Protein AF-A0A165DD50-F1 (afdb_monomer)

Structure (mmCIF, N/CA/C/O backbone):
data_AF-A0A165DD50-F1
#
_entry.id   AF-A0A165DD50-F1
#
loop_
_atom_site.group_PDB
_atom_site.id
_atom_site.type_symbol
_atom_site.label_atom_id
_atom_site.label_alt_id
_atom_site.label_comp_id
_atom_site.label_asym_id
_atom_site.label_entity_id
_atom_site.label_seq_id
_atom_site.pdbx_PDB_ins_code
_atom_site.Cartn_x
_atom_site.Cartn_y
_atom_site.Cartn_z
_atom_site.occupancy
_atom_site.B_iso_or_equiv
_atom_site.auth_seq_id
_atom_site.auth_comp_id
_atom_site.auth_asym_id
_atom_site.auth_atom_id
_atom_site.pdbx_PDB_model_num
ATOM 1 N N . MET A 1 1 ? -15.052 -10.868 -21.752 1.00 32.78 1 MET A N 1
ATOM 2 C CA . MET A 1 1 ? -14.296 -10.818 -23.022 1.00 32.78 1 MET A CA 1
ATOM 3 C C . MET A 1 1 ? -12.837 -10.601 -22.649 1.00 32.78 1 MET A C 1
ATOM 5 O O . MET A 1 1 ? -12.573 -9.544 -22.092 1.00 32.78 1 MET A O 1
ATOM 9 N N . PRO A 1 2 ? -11.920 -11.565 -22.831 1.00 35.12 2 PRO A N 1
ATOM 10 C CA . PRO A 1 2 ? -10.514 -11.333 -22.534 1.00 35.12 2 PRO A CA 1
ATOM 11 C C . PRO A 1 2 ? -9.883 -10.609 -23.727 1.00 35.12 2 PRO A C 1
ATOM 13 O O . PRO A 1 2 ? -9.961 -11.082 -24.860 1.00 35.12 2 PRO A O 1
ATOM 16 N N . VAL A 1 3 ? -9.315 -9.431 -23.485 1.00 39.69 3 VAL A N 1
ATOM 17 C CA . VAL A 1 3 ? -8.567 -8.683 -24.498 1.00 39.69 3 VAL A CA 1
ATOM 18 C C . VAL A 1 3 ? -7.173 -9.301 -24.558 1.00 39.69 3 VAL A C 1
ATOM 20 O O . VAL A 1 3 ? -6.383 -9.172 -23.631 1.00 39.69 3 VAL A O 1
ATOM 23 N N . THR A 1 4 ? -6.882 -10.031 -25.629 1.00 41.28 4 THR A N 1
ATOM 24 C CA . THR A 1 4 ? -5.540 -10.536 -25.936 1.00 41.28 4 THR A CA 1
ATOM 25 C C . THR A 1 4 ? -4.675 -9.367 -26.420 1.00 41.28 4 THR A C 1
ATOM 27 O O . THR A 1 4 ? -4.585 -9.127 -27.620 1.00 41.28 4 THR A O 1
ATOM 30 N N . GLY A 1 5 ? -4.107 -8.596 -25.487 1.00 43.72 5 GLY A N 1
ATOM 31 C CA . GLY A 1 5 ? -3.304 -7.391 -25.757 1.00 43.72 5 GLY A CA 1
ATOM 32 C C . GLY A 1 5 ? -1.785 -7.559 -25.619 1.00 43.72 5 GLY A C 1
ATOM 33 O O . GLY A 1 5 ? -1.059 -6.584 -25.714 1.00 43.72 5 GLY A O 1
ATOM 34 N N . SER A 1 6 ? -1.273 -8.774 -25.409 1.00 54.31 6 SER A N 1
ATOM 35 C CA . SER A 1 6 ? 0.118 -8.969 -24.958 1.00 54.31 6 SER A CA 1
ATOM 36 C C . SER A 1 6 ? 1.219 -8.605 -25.974 1.00 54.31 6 SER A C 1
ATOM 38 O O . SER A 1 6 ? 2.378 -8.533 -25.576 1.00 54.31 6 SER A O 1
ATOM 40 N N . GLY A 1 7 ? 0.904 -8.431 -27.264 1.00 53.84 7 GLY A N 1
ATOM 41 C CA . GLY A 1 7 ? 1.903 -8.121 -28.301 1.00 53.84 7 GLY A CA 1
ATOM 42 C C . GLY A 1 7 ? 2.168 -6.625 -28.504 1.00 53.84 7 GLY A C 1
ATOM 43 O O . GLY A 1 7 ? 3.298 -6.244 -28.771 1.00 53.84 7 GLY A O 1
ATOM 44 N N . ASP A 1 8 ? 1.142 -5.787 -28.336 1.00 64.44 8 ASP A N 1
ATOM 45 C CA . ASP A 1 8 ? 1.203 -4.341 -28.615 1.00 64.44 8 ASP A CA 1
ATOM 46 C C . ASP A 1 8 ? 1.971 -3.593 -27.510 1.00 64.44 8 ASP A C 1
ATOM 48 O O . ASP A 1 8 ? 2.759 -2.691 -27.778 1.00 64.44 8 ASP A O 1
ATOM 52 N N . ASP A 1 9 ? 1.831 -4.024 -26.254 1.00 75.94 9 ASP A N 1
ATOM 53 C CA . ASP A 1 9 ? 2.462 -3.321 -25.134 1.00 75.94 9 ASP A CA 1
ATOM 54 C C . ASP A 1 9 ? 3.994 -3.457 -25.136 1.00 75.94 9 ASP A C 1
ATOM 56 O O . ASP A 1 9 ? 4.690 -2.481 -24.862 1.00 75.94 9 ASP A O 1
ATOM 60 N N . SER A 1 10 ? 4.536 -4.611 -25.553 1.00 83.44 10 SER A N 1
ATOM 61 C CA . SER A 1 10 ? 5.990 -4.820 -25.673 1.00 83.44 10 SER A CA 1
ATOM 62 C C . SER A 1 10 ? 6.647 -3.808 -26.613 1.00 83.44 10 SER A C 1
ATOM 64 O O . SER A 1 10 ? 7.671 -3.218 -26.269 1.00 83.44 10 SER A O 1
ATOM 66 N N . GLU A 1 11 ? 6.049 -3.588 -27.786 1.00 87.94 11 GLU A N 1
ATOM 67 C CA . GLU A 1 11 ? 6.563 -2.653 -28.792 1.00 87.94 11 GLU A CA 1
ATOM 68 C C . GLU A 1 11 ? 6.577 -1.215 -28.259 1.00 87.94 11 GLU A C 1
ATOM 70 O O . GLU A 1 11 ? 7.489 -0.446 -28.559 1.00 87.94 11 GLU A O 1
ATOM 75 N N . ARG A 1 12 ? 5.604 -0.845 -27.415 1.00 90.50 12 ARG A N 1
ATOM 76 C CA . ARG A 1 12 ? 5.524 0.496 -26.816 1.00 90.50 12 ARG A CA 1
ATOM 77 C C . ARG A 1 12 ? 6.681 0.764 -25.859 1.00 90.50 12 ARG A C 1
ATOM 79 O O . ARG A 1 12 ? 7.248 1.855 -25.914 1.00 90.50 12 ARG A O 1
ATOM 86 N N . PHE A 1 13 ? 7.049 -0.206 -25.018 1.00 92.19 13 PHE A N 1
ATOM 87 C CA . PHE A 1 13 ? 8.171 -0.050 -24.083 1.00 92.19 13 PHE A CA 1
ATOM 88 C C . PHE A 1 13 ? 9.504 0.058 -24.823 1.00 92.19 13 PHE A C 1
ATOM 90 O O . PHE A 1 13 ? 10.293 0.958 -24.540 1.00 92.19 13 PHE A O 1
ATOM 97 N N . LEU A 1 14 ? 9.730 -0.830 -25.796 1.00 93.44 14 LEU A N 1
ATOM 98 C CA . LEU A 1 14 ? 10.968 -0.859 -26.576 1.00 93.44 14 LEU A CA 1
ATOM 99 C C . LEU A 1 14 ? 11.119 0.417 -27.407 1.00 93.44 14 LEU A C 1
ATOM 101 O O . LEU A 1 14 ? 12.155 1.070 -27.342 1.00 93.44 14 LEU A O 1
ATOM 105 N N . LYS A 1 15 ? 10.050 0.853 -28.081 1.00 94.12 15 LYS A N 1
ATOM 106 C CA . LYS A 1 15 ? 10.040 2.102 -28.849 1.00 94.12 15 LYS A CA 1
ATOM 107 C C . LYS A 1 15 ? 10.265 3.341 -27.985 1.00 94.12 15 LYS A C 1
ATOM 109 O O . LYS A 1 15 ? 10.912 4.278 -28.441 1.00 94.12 15 LYS A O 1
ATOM 114 N N . TYR A 1 16 ? 9.710 3.381 -26.773 1.00 94.44 16 TYR A N 1
ATOM 115 C CA . TYR A 1 16 ? 9.907 4.512 -25.865 1.00 94.44 16 TYR A CA 1
ATOM 116 C C . TYR A 1 16 ? 11.371 4.631 -25.415 1.00 94.44 16 TYR A C 1
ATOM 118 O O . TYR A 1 16 ? 11.905 5.736 -25.369 1.00 94.44 16 TYR A O 1
ATOM 126 N N . LEU A 1 17 ? 12.020 3.500 -25.128 1.00 94.69 17 LEU A N 1
ATOM 127 C CA . LEU A 1 17 ? 13.424 3.440 -24.708 1.00 94.69 17 LEU A CA 1
ATOM 128 C C . LEU A 1 17 ? 14.422 3.420 -25.882 1.00 94.69 17 LEU A C 1
ATOM 130 O O . LEU A 1 17 ? 15.622 3.309 -25.646 1.00 94.69 17 LEU A O 1
ATOM 134 N N . ASP A 1 18 ? 13.940 3.511 -27.127 1.00 94.94 18 ASP A N 1
ATOM 135 C CA . ASP A 1 18 ? 14.738 3.375 -28.357 1.00 94.94 18 ASP A CA 1
ATOM 136 C C . ASP A 1 18 ? 15.556 2.063 -28.401 1.00 94.94 18 ASP A C 1
ATOM 138 O O . ASP A 1 18 ? 16.711 2.017 -28.830 1.00 94.94 18 ASP A O 1
ATOM 142 N N . LEU A 1 19 ? 14.953 0.975 -27.909 1.00 94.69 19 LEU A N 1
ATOM 143 C CA . LEU A 1 19 ? 15.534 -0.365 -27.885 1.00 94.69 19 LEU A CA 1
ATOM 144 C C . LEU A 1 19 ? 15.089 -1.190 -29.109 1.00 94.69 19 LEU A C 1
ATOM 146 O O . LEU A 1 19 ? 13.966 -1.021 -29.586 1.00 94.69 19 LEU A O 1
ATOM 150 N N . PRO A 1 20 ? 15.932 -2.119 -29.600 1.00 94.00 20 PRO A N 1
ATOM 151 C CA . PRO A 1 20 ? 15.556 -3.052 -30.663 1.00 94.00 20 PRO A CA 1
ATOM 152 C C . PRO A 1 20 ? 14.376 -3.963 -30.286 1.00 94.00 20 PRO A C 1
ATOM 154 O O . PRO A 1 20 ? 14.221 -4.334 -29.123 1.00 94.00 20 PRO A O 1
ATOM 157 N N . ASP A 1 21 ? 13.603 -4.410 -31.279 1.00 90.88 21 ASP A N 1
ATOM 158 C CA . ASP A 1 21 ? 12.467 -5.331 -31.081 1.00 90.88 21 ASP A CA 1
ATOM 159 C C . ASP A 1 21 ? 12.890 -6.707 -30.522 1.00 90.88 21 ASP A C 1
ATOM 161 O O . ASP A 1 21 ? 12.091 -7.410 -29.901 1.00 90.88 21 ASP A O 1
ATOM 165 N N . ASP A 1 22 ? 14.148 -7.101 -30.739 1.00 91.75 22 ASP A N 1
ATOM 166 C CA . ASP A 1 22 ? 14.764 -8.338 -30.250 1.00 91.75 22 ASP A CA 1
ATOM 167 C C . ASP A 1 22 ? 15.568 -8.150 -28.951 1.00 91.75 22 ASP A C 1
ATOM 169 O O . ASP A 1 22 ? 16.350 -9.024 -28.574 1.00 91.75 22 ASP A O 1
ATOM 173 N N . TYR A 1 23 ? 15.375 -7.027 -28.250 1.00 94.31 23 TYR A N 1
ATOM 174 C CA . TYR A 1 23 ? 16.080 -6.730 -27.008 1.00 94.31 23 TYR A CA 1
ATOM 175 C C . TYR A 1 23 ? 15.790 -7.754 -25.898 1.00 94.31 23 TYR A C 1
ATOM 177 O O . TYR A 1 23 ? 14.640 -8.095 -25.602 1.00 94.31 23 TYR A O 1
ATOM 185 N N . GLU A 1 24 ? 16.859 -8.182 -25.224 1.00 92.81 24 GLU A N 1
ATOM 186 C CA . GLU A 1 24 ? 16.799 -8.981 -24.004 1.00 92.81 24 GLU A CA 1
ATOM 187 C C . GLU A 1 24 ? 17.454 -8.220 -22.839 1.00 92.81 24 GLU A C 1
ATOM 189 O O . GLU A 1 24 ? 18.546 -7.669 -23.011 1.00 92.81 24 GLU A O 1
ATOM 194 N N . PRO A 1 25 ? 16.834 -8.199 -21.644 1.00 94.00 25 PRO A N 1
ATOM 195 C CA . PRO A 1 25 ? 15.603 -8.901 -21.246 1.00 94.00 25 PRO A CA 1
ATOM 196 C C . PRO A 1 25 ? 14.322 -8.328 -21.883 1.00 94.00 25 PRO A C 1
ATOM 198 O O . PRO A 1 25 ? 14.162 -7.122 -21.997 1.00 94.00 25 PRO A O 1
ATOM 201 N N . SER A 1 26 ? 13.392 -9.199 -22.291 1.00 91.62 26 SER A N 1
ATOM 202 C CA . SER A 1 26 ? 12.134 -8.790 -22.941 1.00 91.62 26 SER A CA 1
ATOM 203 C C . SER A 1 26 ? 11.072 -8.372 -21.911 1.00 91.62 26 SER A C 1
ATOM 205 O O . SER A 1 26 ? 10.874 -9.102 -20.936 1.00 91.62 26 SER A O 1
ATOM 207 N N . PRO A 1 27 ? 10.301 -7.292 -22.148 1.00 92.75 27 PRO A N 1
ATOM 208 C CA . PRO A 1 27 ? 9.272 -6.823 -21.215 1.00 92.75 27 PRO A CA 1
ATOM 209 C C . PRO A 1 27 ? 8.112 -7.814 -21.023 1.00 92.75 27 PRO A C 1
ATOM 211 O O . PRO A 1 27 ? 7.451 -7.781 -19.992 1.00 92.75 27 PRO A O 1
ATOM 214 N N . THR A 1 28 ? 7.859 -8.721 -21.972 1.00 91.75 28 THR A N 1
ATOM 215 C CA . THR A 1 28 ? 6.794 -9.735 -21.842 1.00 91.75 28 THR A CA 1
ATOM 216 C C . THR A 1 28 ? 7.310 -11.062 -21.295 1.00 91.75 28 THR A C 1
ATOM 218 O O . THR A 1 28 ? 6.608 -11.727 -20.539 1.00 91.75 28 THR A O 1
ATOM 221 N N . ARG A 1 29 ? 8.522 -11.484 -21.687 1.00 91.19 29 ARG A N 1
ATOM 222 C CA . ARG A 1 29 ? 9.072 -12.798 -21.293 1.00 91.19 29 ARG A CA 1
ATOM 223 C C . ARG A 1 29 ? 9.839 -12.759 -19.975 1.00 91.19 29 ARG A C 1
ATOM 225 O O . ARG A 1 29 ? 9.812 -13.738 -19.241 1.00 91.19 29 ARG A O 1
ATOM 232 N N . ALA A 1 30 ? 10.524 -11.653 -19.702 1.00 93.75 30 ALA A N 1
ATOM 233 C CA . ALA A 1 30 ? 11.327 -11.434 -18.505 1.00 93.75 30 ALA A CA 1
ATOM 234 C C . ALA A 1 30 ? 11.038 -10.031 -17.925 1.00 93.75 30 ALA A C 1
ATOM 236 O O . ALA A 1 30 ? 11.948 -9.202 -17.831 1.00 93.75 30 ALA A O 1
ATOM 237 N N . PRO A 1 31 ? 9.772 -9.742 -17.546 1.00 95.06 31 PRO A N 1
ATOM 238 C CA . PRO A 1 31 ? 9.351 -8.408 -17.113 1.00 95.06 31 PRO A CA 1
ATOM 239 C C . PRO A 1 31 ? 10.165 -7.890 -15.924 1.00 95.06 31 PRO A C 1
ATOM 241 O O . PRO A 1 31 ? 10.556 -6.729 -15.913 1.00 95.06 31 PRO A O 1
ATOM 244 N N . LEU A 1 32 ? 10.481 -8.748 -14.949 1.00 94.75 32 LEU A N 1
ATOM 245 C CA . LEU A 1 32 ? 11.276 -8.365 -13.778 1.00 94.75 32 LEU A CA 1
ATOM 246 C C . LEU A 1 32 ? 12.700 -7.938 -14.139 1.00 94.75 32 LEU A C 1
ATOM 248 O O . LEU A 1 32 ? 13.195 -6.951 -13.602 1.00 94.75 32 LEU A O 1
ATOM 252 N N . ASP A 1 33 ? 13.360 -8.658 -15.044 1.00 96.00 33 ASP A N 1
ATOM 253 C CA . ASP A 1 33 ? 14.727 -8.327 -15.450 1.00 96.00 33 ASP A CA 1
ATOM 254 C C . ASP A 1 33 ? 14.753 -7.063 -16.317 1.00 96.00 33 ASP A C 1
ATOM 256 O O . ASP A 1 33 ? 15.643 -6.227 -16.160 1.00 96.00 33 ASP A O 1
ATOM 260 N N . PHE A 1 34 ? 13.739 -6.878 -17.169 1.00 96.12 34 PHE A N 1
ATOM 261 C CA . PHE A 1 34 ? 13.545 -5.643 -17.930 1.00 96.12 34 PHE A CA 1
ATOM 262 C C . PHE A 1 34 ? 13.321 -4.438 -17.015 1.00 96.12 34 PHE A C 1
ATOM 264 O O . PHE A 1 34 ? 14.003 -3.424 -17.157 1.00 96.12 34 PHE A O 1
ATOM 271 N N . LEU A 1 35 ? 12.433 -4.562 -16.026 1.00 95.31 35 LEU A N 1
ATOM 272 C CA . LEU A 1 35 ? 12.201 -3.518 -15.029 1.00 95.31 35 LEU A CA 1
ATOM 273 C C . LEU A 1 35 ? 13.461 -3.237 -14.206 1.00 95.31 35 LEU A C 1
ATOM 275 O O . LEU A 1 35 ? 13.788 -2.079 -13.971 1.00 95.31 35 LEU A O 1
ATOM 279 N N . ARG A 1 36 ? 14.227 -4.263 -13.820 1.00 95.25 36 ARG A N 1
ATOM 280 C CA . ARG A 1 36 ? 15.491 -4.066 -13.095 1.00 95.25 36 ARG A CA 1
ATOM 281 C C . ARG A 1 36 ? 16.477 -3.191 -13.876 1.00 95.25 36 ARG A C 1
ATOM 283 O O . ARG A 1 36 ? 17.208 -2.425 -13.257 1.00 95.25 36 ARG A O 1
ATOM 290 N N . ALA A 1 37 ? 16.495 -3.297 -15.203 1.00 94.00 37 ALA A N 1
ATOM 291 C CA . ALA A 1 37 ? 17.369 -2.497 -16.056 1.00 94.00 37 ALA A CA 1
ATOM 292 C C . ALA A 1 37 ? 16.814 -1.090 -16.353 1.00 94.00 37 ALA A C 1
ATOM 294 O O . ALA A 1 37 ? 17.588 -0.136 -16.409 1.00 94.00 37 ALA A O 1
ATOM 295 N N . HIS A 1 38 ? 15.495 -0.955 -16.536 1.00 94.19 38 HIS A N 1
ATOM 296 C CA . HIS A 1 38 ? 14.905 0.226 -17.185 1.00 94.19 38 HIS A CA 1
ATOM 297 C C . HIS A 1 38 ? 13.852 0.982 -16.371 1.00 94.19 38 HIS A C 1
ATOM 299 O O . HIS A 1 38 ? 13.323 1.979 -16.855 1.00 94.19 38 HIS A O 1
ATOM 305 N N . LEU A 1 39 ? 13.539 0.571 -15.139 1.00 92.31 39 LEU A N 1
ATOM 306 C CA . LEU A 1 39 ? 12.447 1.181 -14.367 1.00 92.31 39 LEU A CA 1
ATOM 307 C C . LEU A 1 39 ? 12.637 2.688 -14.109 1.00 92.31 39 LEU A C 1
ATOM 309 O O . LEU A 1 39 ? 11.668 3.428 -14.210 1.00 92.31 39 LEU A O 1
ATOM 313 N N . TYR A 1 40 ? 13.865 3.171 -13.896 1.00 90.75 40 TYR A N 1
ATOM 314 C CA . TYR A 1 40 ? 14.145 4.612 -13.746 1.00 90.75 40 TYR A CA 1
ATOM 315 C C . TYR A 1 40 ? 13.884 5.442 -15.011 1.00 90.75 40 TYR A C 1
ATOM 317 O O . TYR A 1 40 ? 13.733 6.657 -14.941 1.00 90.75 40 TYR A O 1
ATOM 325 N N . GLN A 1 41 ? 13.890 4.805 -16.181 1.00 91.38 41 GLN A N 1
ATOM 326 C CA . GLN A 1 41 ? 13.701 5.482 -17.464 1.00 91.38 41 GLN A CA 1
ATOM 327 C C . GLN A 1 41 ? 12.229 5.458 -17.889 1.00 91.38 41 GLN A C 1
ATOM 329 O O . GLN A 1 41 ? 11.809 6.271 -18.713 1.00 91.38 41 GLN A O 1
ATOM 334 N N . LEU A 1 42 ? 11.443 4.528 -17.339 1.00 91.38 42 LEU A N 1
ATOM 335 C CA . LEU A 1 42 ? 10.048 4.332 -17.696 1.00 91.38 42 LEU A CA 1
ATOM 336 C C . LEU A 1 42 ? 9.140 5.328 -16.959 1.00 91.38 42 LEU A C 1
ATOM 338 O O . LEU A 1 42 ? 9.174 5.406 -15.734 1.00 91.38 42 LEU A O 1
ATOM 342 N N . PRO A 1 43 ? 8.256 6.040 -17.674 1.00 90.81 43 PRO A N 1
ATOM 343 C CA . PRO A 1 43 ? 7.269 6.899 -17.045 1.00 90.81 43 PRO A CA 1
ATOM 344 C C . PRO A 1 43 ? 6.182 6.055 -16.364 1.00 90.81 43 PRO A C 1
ATOM 346 O O . PRO A 1 43 ? 5.832 4.971 -16.841 1.00 90.81 43 PRO A O 1
ATOM 349 N N . GLN A 1 44 ? 5.577 6.591 -15.297 1.00 90.38 44 GLN A N 1
ATOM 350 C CA . GLN A 1 44 ? 4.572 5.899 -14.473 1.00 90.38 44 GLN A CA 1
ATOM 351 C C . GLN A 1 44 ? 3.458 5.235 -15.299 1.00 90.38 44 GLN A C 1
ATOM 353 O O . GLN A 1 44 ? 3.135 4.069 -15.091 1.00 90.38 44 GLN A O 1
ATOM 358 N N . HIS A 1 45 ? 2.901 5.941 -16.287 1.00 89.56 45 HIS A N 1
ATOM 359 C CA . HIS A 1 45 ? 1.811 5.418 -17.116 1.00 89.56 45 HIS A CA 1
ATOM 360 C C . HIS A 1 45 ? 2.204 4.196 -17.966 1.00 89.56 45 HIS A C 1
ATOM 362 O O . HIS A 1 45 ? 1.323 3.424 -18.331 1.00 89.56 45 HIS A O 1
ATOM 368 N N . LEU A 1 46 ? 3.492 4.009 -18.286 1.00 92.19 46 LEU A N 1
ATOM 369 C CA . LEU A 1 46 ? 3.992 2.791 -18.934 1.00 92.19 46 LEU A CA 1
ATOM 370 C C . LEU A 1 46 ? 4.324 1.707 -17.903 1.00 92.19 46 LEU A C 1
ATOM 372 O O . LEU A 1 46 ? 4.057 0.533 -18.145 1.00 92.19 46 LEU A O 1
ATOM 376 N N . ALA A 1 47 ? 4.854 2.089 -16.742 1.00 92.44 47 ALA A N 1
ATOM 377 C CA . ALA A 1 47 ? 5.197 1.150 -15.679 1.00 92.44 47 ALA A CA 1
ATOM 378 C C . ALA A 1 47 ? 3.964 0.393 -15.133 1.00 92.44 47 ALA A C 1
ATOM 380 O O . ALA A 1 47 ? 4.038 -0.811 -14.901 1.00 92.44 47 ALA A O 1
ATOM 381 N N . VAL A 1 48 ? 2.800 1.051 -15.052 1.00 92.94 48 VAL A N 1
ATOM 382 C CA . VAL A 1 48 ? 1.527 0.450 -14.591 1.00 92.94 48 VAL A CA 1
ATOM 383 C C . VAL A 1 48 ? 1.090 -0.774 -15.414 1.00 92.94 48 VAL A C 1
ATOM 385 O O . VAL A 1 48 ? 0.409 -1.657 -14.899 1.00 92.94 48 VAL A O 1
ATOM 388 N N . TYR A 1 49 ? 1.500 -0.914 -16.679 1.00 93.00 49 TYR A N 1
ATOM 389 C CA . TYR A 1 49 ? 1.134 -2.097 -17.478 1.00 93.00 49 TYR A CA 1
ATOM 390 C C . TYR A 1 49 ? 1.743 -3.397 -16.934 1.00 93.00 49 TYR A C 1
ATOM 392 O O . TYR A 1 49 ? 1.138 -4.470 -17.061 1.00 93.00 49 TYR A O 1
ATOM 400 N N . PHE A 1 50 ? 2.897 -3.305 -16.267 1.00 93.75 50 PHE A N 1
ATOM 401 C CA . PHE A 1 50 ? 3.539 -4.447 -15.621 1.00 93.75 50 PHE A CA 1
ATOM 402 C C . PHE A 1 50 ? 2.751 -4.963 -14.419 1.00 93.75 50 PHE A C 1
ATOM 404 O O . PHE A 1 50 ? 3.009 -6.072 -13.954 1.00 93.75 50 PHE A O 1
ATOM 411 N N . SER A 1 51 ? 1.735 -4.230 -13.954 1.00 93.38 51 SER A N 1
ATOM 412 C CA . SER A 1 51 ? 0.898 -4.695 -12.858 1.00 93.38 51 SER A CA 1
ATOM 413 C C . SER A 1 51 ? 0.104 -5.951 -13.170 1.00 93.38 51 SER A C 1
ATOM 415 O O . SER A 1 51 ? -0.194 -6.733 -12.271 1.00 93.38 51 SER A O 1
ATOM 417 N N . SER A 1 52 ? -0.215 -6.151 -14.448 1.00 91.56 52 SER A N 1
ATOM 418 C CA . SER A 1 52 ? -0.933 -7.329 -14.929 1.00 91.56 52 SER A CA 1
ATOM 419 C C . SER A 1 52 ? -0.052 -8.578 -15.044 1.00 91.56 52 SER A C 1
ATOM 421 O O . SER A 1 52 ? -0.578 -9.690 -15.042 1.00 91.56 52 SER A O 1
ATOM 423 N N . SER A 1 53 ? 1.269 -8.404 -15.159 1.00 91.94 53 SER A N 1
ATO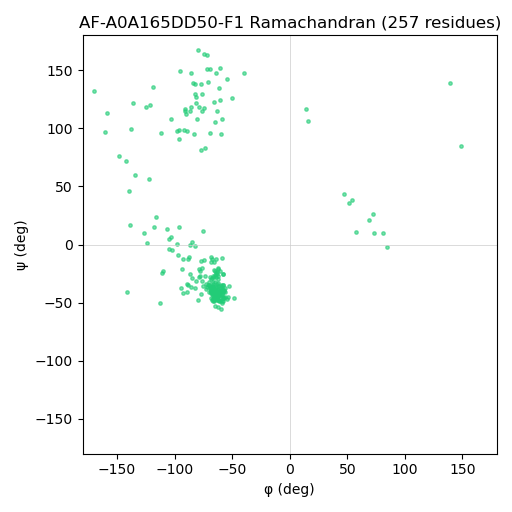M 424 C CA . SER A 1 53 ? 2.226 -9.486 -15.411 1.00 91.94 53 SER A CA 1
ATOM 425 C C . SER A 1 53 ? 3.127 -9.804 -14.220 1.00 91.94 53 SER A C 1
ATOM 427 O O . SER A 1 53 ? 3.635 -10.918 -14.150 1.00 91.94 53 SER A O 1
ATOM 429 N N . VAL A 1 54 ? 3.316 -8.857 -13.297 1.00 94.31 54 VAL A N 1
ATOM 430 C CA . VAL A 1 54 ? 4.175 -9.004 -12.118 1.00 94.31 54 VAL A CA 1
ATOM 431 C C . VAL A 1 54 ? 3.370 -8.712 -10.856 1.00 94.31 54 VAL A C 1
ATOM 433 O O . VAL A 1 54 ? 2.887 -7.591 -10.650 1.00 94.31 54 VAL A O 1
ATOM 436 N N . ALA A 1 55 ? 3.257 -9.707 -9.979 1.00 95.12 55 ALA A N 1
ATOM 437 C CA . ALA A 1 55 ? 2.516 -9.570 -8.731 1.00 95.12 55 ALA A CA 1
ATOM 438 C C . ALA A 1 55 ? 3.238 -8.626 -7.746 1.00 95.12 55 ALA A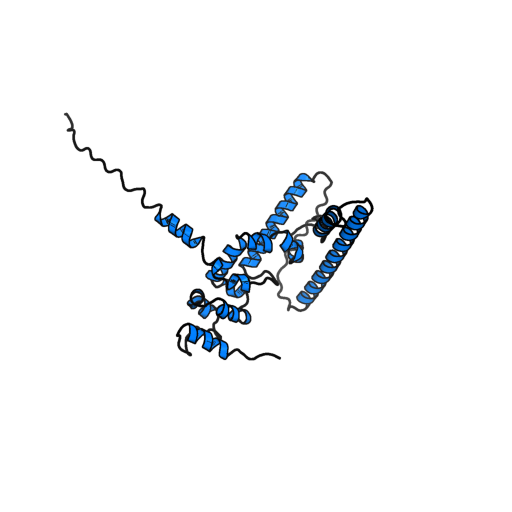 C 1
ATOM 440 O O . ALA A 1 55 ? 4.472 -8.584 -7.732 1.00 95.12 55 ALA A O 1
ATOM 441 N N . PRO A 1 56 ? 2.523 -7.918 -6.850 1.00 96.50 56 PRO A N 1
ATOM 442 C CA . PRO A 1 56 ? 3.138 -6.999 -5.886 1.00 96.50 56 PRO A CA 1
ATOM 443 C C . PRO A 1 56 ? 4.268 -7.606 -5.048 1.00 96.50 56 PRO A C 1
ATOM 445 O O . PRO A 1 56 ? 5.253 -6.920 -4.767 1.00 96.50 56 PRO A O 1
ATOM 448 N N . ARG A 1 57 ? 4.163 -8.888 -4.678 1.00 96.19 57 ARG A N 1
ATOM 449 C CA . ARG A 1 57 ? 5.224 -9.630 -3.981 1.00 96.19 57 ARG A CA 1
ATOM 450 C C . ARG A 1 57 ? 6.479 -9.783 -4.838 1.00 96.19 57 ARG A C 1
ATOM 452 O O . ARG A 1 57 ? 7.581 -9.571 -4.348 1.00 96.19 57 ARG A O 1
ATOM 459 N N . GLU A 1 58 ? 6.333 -10.110 -6.117 1.00 96.38 58 GLU A N 1
ATOM 460 C CA . GLU A 1 58 ? 7.454 -10.289 -7.049 1.00 96.38 58 GLU A CA 1
ATOM 461 C C . GLU A 1 58 ? 8.172 -8.967 -7.335 1.00 96.38 58 GLU A C 1
ATOM 463 O O . GLU A 1 58 ? 9.400 -8.931 -7.412 1.00 96.38 58 GLU A O 1
ATOM 468 N N . ARG A 1 59 ? 7.424 -7.857 -7.402 1.00 95.75 59 ARG A N 1
ATOM 469 C CA . ARG A 1 59 ? 7.990 -6.511 -7.598 1.00 95.75 59 ARG A CA 1
ATOM 470 C C . ARG A 1 59 ? 8.956 -6.105 -6.484 1.00 95.75 59 ARG A C 1
ATOM 472 O O . ARG A 1 59 ? 9.844 -5.300 -6.733 1.00 95.75 59 ARG A O 1
ATOM 479 N N . THR A 1 60 ? 8.862 -6.693 -5.287 1.00 95.31 60 THR A N 1
ATOM 480 C CA . THR A 1 60 ? 9.820 -6.430 -4.190 1.00 95.31 60 THR A CA 1
ATOM 481 C C . THR A 1 60 ? 11.241 -6.901 -4.479 1.00 95.31 60 THR A C 1
ATOM 483 O O . THR A 1 60 ? 12.176 -6.464 -3.808 1.00 95.31 60 THR A O 1
ATOM 486 N N . ALA A 1 61 ? 11.427 -7.751 -5.494 1.00 95.00 61 ALA A N 1
ATOM 487 C CA . ALA A 1 61 ? 12.747 -8.098 -6.007 1.00 95.00 61 ALA A CA 1
ATOM 488 C C . ALA A 1 61 ? 13.445 -6.909 -6.698 1.00 95.00 61 ALA A C 1
ATOM 490 O O . ALA A 1 61 ? 14.640 -6.990 -6.993 1.00 95.00 61 ALA A O 1
ATOM 491 N N . LEU A 1 62 ? 12.714 -5.824 -6.981 1.00 94.50 62 LEU A N 1
ATOM 492 C CA . LEU A 1 62 ? 13.240 -4.562 -7.486 1.00 94.50 62 LEU A CA 1
ATOM 493 C C . LEU A 1 62 ? 13.561 -3.647 -6.289 1.00 94.50 62 LEU A C 1
ATOM 495 O O . LEU A 1 62 ? 12.635 -3.231 -5.586 1.00 94.50 62 LEU A O 1
ATOM 499 N N . PRO A 1 63 ? 14.841 -3.296 -6.054 1.00 92.88 63 PRO A N 1
ATOM 500 C CA . PRO A 1 63 ? 15.227 -2.449 -4.923 1.00 92.88 63 PRO A CA 1
ATOM 501 C C . PRO A 1 63 ? 14.490 -1.108 -4.901 1.00 92.88 63 PRO A C 1
ATOM 503 O O . PRO A 1 63 ? 14.013 -0.696 -3.851 1.00 92.88 63 PRO A O 1
ATOM 506 N N . ILE A 1 64 ? 14.310 -0.486 -6.069 1.00 92.31 64 ILE A N 1
ATOM 507 C CA . ILE A 1 64 ? 13.572 0.774 -6.213 1.00 92.31 64 ILE A CA 1
ATOM 508 C C . ILE A 1 64 ? 12.130 0.658 -5.699 1.00 92.31 64 ILE A C 1
ATOM 510 O O . ILE A 1 64 ? 11.699 1.484 -4.907 1.00 92.31 64 ILE A O 1
ATOM 514 N N . VAL A 1 65 ? 11.403 -0.414 -6.036 1.00 95.12 65 VAL A N 1
ATOM 515 C CA . VAL A 1 65 ? 10.025 -0.623 -5.557 1.00 95.12 65 VAL A CA 1
ATOM 516 C C . VAL A 1 65 ? 10.006 -0.811 -4.044 1.00 95.12 65 VAL A C 1
ATOM 518 O O . VAL A 1 65 ? 9.173 -0.231 -3.349 1.00 95.12 65 VAL A O 1
ATOM 521 N N . ARG A 1 66 ? 10.948 -1.592 -3.508 1.00 94.69 66 ARG A N 1
ATOM 522 C CA . ARG A 1 66 ? 11.064 -1.794 -2.061 1.00 94.69 66 ARG A CA 1
ATOM 523 C C . ARG A 1 66 ? 11.351 -0.478 -1.328 1.00 94.69 66 ARG A C 1
ATOM 525 O O . ARG A 1 66 ? 10.737 -0.232 -0.291 1.00 94.69 66 ARG A O 1
ATOM 532 N N . ASN A 1 67 ? 12.226 0.363 -1.876 1.00 93.44 67 ASN A N 1
ATOM 533 C CA . ASN A 1 67 ? 12.545 1.682 -1.331 1.00 93.44 67 ASN A CA 1
ATOM 534 C C . ASN A 1 67 ? 11.333 2.621 -1.399 1.00 93.44 67 ASN A C 1
ATOM 536 O O . ASN A 1 67 ? 10.984 3.214 -0.381 1.00 93.44 67 ASN A O 1
ATOM 540 N N . ARG A 1 68 ? 10.622 2.675 -2.537 1.00 94.88 68 ARG A N 1
ATOM 541 C CA . ARG A 1 68 ? 9.378 3.452 -2.690 1.00 94.88 68 ARG A CA 1
ATOM 542 C C . ARG A 1 68 ? 8.346 3.077 -1.625 1.00 94.88 68 ARG A C 1
ATOM 544 O O . ARG A 1 68 ? 7.803 3.948 -0.949 1.00 94.88 68 ARG A O 1
ATOM 551 N N . ARG A 1 69 ? 8.122 1.776 -1.406 1.00 95.81 69 ARG A N 1
ATOM 552 C CA . ARG A 1 69 ? 7.215 1.287 -0.352 1.00 95.81 69 ARG A CA 1
ATOM 553 C C . ARG A 1 69 ? 7.690 1.657 1.046 1.00 95.81 69 ARG A C 1
ATOM 555 O O . ARG A 1 69 ? 6.883 2.070 1.873 1.00 95.81 69 ARG A O 1
ATOM 562 N N . LEU A 1 70 ? 8.983 1.531 1.329 1.00 95.19 70 LEU A N 1
ATOM 563 C CA . LEU A 1 70 ? 9.531 1.916 2.628 1.00 95.19 70 LEU A CA 1
ATOM 564 C C . LEU A 1 70 ? 9.332 3.418 2.893 1.00 95.19 70 LEU A C 1
ATOM 566 O O . LEU A 1 70 ? 8.863 3.785 3.970 1.00 95.19 70 LEU A O 1
ATOM 570 N N . ASN A 1 71 ? 9.582 4.262 1.891 1.00 94.38 71 ASN A N 1
ATOM 571 C CA . ASN A 1 71 ? 9.374 5.707 1.969 1.00 94.38 71 ASN A CA 1
ATOM 572 C C . ASN A 1 71 ? 7.891 6.059 2.148 1.00 94.38 71 ASN A C 1
ATOM 574 O O . ASN A 1 71 ? 7.547 6.853 3.026 1.00 94.38 71 ASN A O 1
ATOM 578 N N . TYR A 1 72 ? 6.994 5.413 1.397 1.00 95.88 72 TYR A N 1
ATOM 579 C CA . TYR A 1 72 ? 5.552 5.568 1.583 1.00 95.88 72 TYR A CA 1
ATOM 580 C C . TYR A 1 72 ? 5.129 5.196 3.006 1.00 95.88 72 TYR A C 1
ATOM 582 O O . TYR A 1 72 ? 4.452 5.984 3.662 1.00 95.88 72 TYR A O 1
ATOM 590 N N . ALA A 1 73 ? 5.564 4.039 3.515 1.00 95.19 73 ALA A N 1
ATOM 591 C CA . ALA A 1 73 ? 5.196 3.548 4.843 1.00 95.19 73 ALA A CA 1
ATOM 592 C C . ALA A 1 73 ? 5.671 4.467 5.984 1.00 95.19 73 ALA A C 1
ATOM 594 O O . ALA A 1 73 ? 5.054 4.492 7.048 1.00 95.19 73 ALA A O 1
ATOM 595 N N . GLN A 1 74 ? 6.751 5.222 5.768 1.00 93.19 74 GLN A N 1
ATOM 596 C CA . GLN A 1 74 ? 7.275 6.215 6.712 1.00 93.19 74 GLN A CA 1
ATOM 597 C C . GLN A 1 74 ? 6.653 7.610 6.536 1.00 93.19 74 GLN A C 1
ATOM 599 O O . GLN A 1 74 ? 6.805 8.469 7.403 1.00 93.19 74 GLN A O 1
ATOM 604 N N . SER A 1 75 ? 5.940 7.848 5.436 1.00 93.56 75 SER A N 1
ATOM 605 C CA . SER A 1 75 ? 5.297 9.129 5.154 1.00 93.56 75 SER A CA 1
ATOM 606 C C . SER A 1 75 ? 4.035 9.358 6.007 1.00 93.56 75 SER A C 1
ATOM 608 O O . SER A 1 75 ? 3.452 8.406 6.543 1.00 93.56 75 SER A O 1
ATOM 610 N N . PRO A 1 76 ? 3.529 10.605 6.091 1.00 92.88 76 PRO A N 1
ATOM 611 C CA . PRO A 1 76 ? 2.235 10.889 6.715 1.00 92.88 76 PRO A CA 1
ATOM 612 C C . PRO A 1 76 ? 1.062 10.161 6.040 1.00 92.88 76 PRO A C 1
ATOM 614 O O . PRO A 1 76 ? 0.127 9.726 6.715 1.00 92.88 76 PRO A O 1
ATOM 617 N N . ALA A 1 77 ? 1.121 9.995 4.712 1.00 92.38 77 ALA A N 1
ATOM 618 C CA . ALA A 1 77 ? 0.103 9.276 3.951 1.00 92.38 77 ALA A CA 1
ATOM 619 C C . ALA A 1 77 ? 0.090 7.787 4.325 1.00 92.38 77 ALA A C 1
ATOM 621 O O . ALA A 1 77 ? -0.963 7.251 4.668 1.00 92.38 77 ALA A O 1
ATOM 622 N N . GLY A 1 78 ? 1.263 7.148 4.364 1.00 92.75 78 GLY A N 1
ATOM 623 C CA . GLY A 1 78 ? 1.391 5.753 4.788 1.00 92.75 78 GLY A CA 1
ATOM 624 C C . GLY A 1 78 ? 1.062 5.542 6.261 1.00 92.75 78 GLY A C 1
ATOM 625 O O . GLY A 1 78 ? 0.400 4.569 6.590 1.00 92.75 78 GLY A O 1
ATOM 626 N N . SER A 1 79 ? 1.414 6.480 7.145 1.00 91.62 79 SER A N 1
ATOM 627 C CA . SER A 1 79 ? 1.021 6.418 8.563 1.00 91.62 79 SER A CA 1
ATOM 628 C C . SER A 1 79 ? -0.498 6.470 8.754 1.00 91.62 79 SER A C 1
ATOM 630 O O . SER A 1 79 ? -1.018 5.897 9.705 1.00 91.62 79 SER A O 1
ATOM 632 N N . THR A 1 80 ? -1.216 7.136 7.844 1.00 92.69 80 THR A N 1
ATOM 633 C CA . THR A 1 80 ? -2.684 7.183 7.858 1.00 92.69 80 THR A CA 1
ATOM 634 C C . THR A 1 80 ? -3.282 5.903 7.271 1.00 92.69 80 THR A C 1
ATOM 636 O O . THR A 1 80 ? -4.163 5.308 7.884 1.00 92.69 80 THR A O 1
ATOM 639 N N . ALA A 1 81 ? -2.792 5.453 6.111 1.00 93.38 81 ALA A N 1
ATOM 640 C CA . ALA A 1 81 ? -3.317 4.280 5.407 1.00 93.38 81 ALA A CA 1
ATOM 641 C C . ALA A 1 81 ? -2.964 2.939 6.080 1.00 93.38 81 ALA A C 1
ATOM 643 O O . ALA A 1 81 ? -3.757 2.005 6.047 1.00 93.38 81 ALA A O 1
ATOM 644 N N . LEU A 1 82 ? -1.788 2.846 6.703 1.00 94.69 82 LEU A N 1
ATOM 645 C CA . LEU A 1 82 ? -1.269 1.658 7.399 1.00 94.69 82 LEU A CA 1
ATOM 646 C C . LEU A 1 82 ? -1.298 1.829 8.929 1.00 94.69 82 LEU A C 1
ATOM 648 O O . LEU A 1 82 ? -0.643 1.079 9.655 1.00 94.69 82 LEU A O 1
ATOM 652 N N . GLY A 1 83 ? -2.003 2.851 9.420 1.00 90.94 83 GLY A N 1
ATOM 653 C CA . GLY A 1 83 ? -2.208 3.092 10.845 1.00 90.94 83 GLY A CA 1
ATOM 654 C C . GLY A 1 83 ? -3.306 2.202 11.424 1.00 90.94 83 GLY A C 1
ATOM 655 O O . GLY A 1 83 ? -4.091 1.601 10.692 1.00 90.94 83 GLY A O 1
ATOM 656 N N . TYR A 1 84 ? -3.401 2.148 12.753 1.00 89.00 84 TYR A N 1
ATOM 657 C CA . TYR A 1 84 ? -4.333 1.259 13.449 1.00 89.00 84 TYR A CA 1
ATOM 658 C C . TYR A 1 84 ? -5.794 1.391 13.006 1.00 89.00 84 TYR A C 1
ATOM 660 O O . TYR A 1 84 ? -6.451 0.380 12.785 1.00 89.00 84 TYR A O 1
ATOM 668 N N . SER A 1 85 ? -6.312 2.614 12.861 1.00 85.81 85 SER A N 1
ATOM 669 C CA . SER A 1 85 ? -7.726 2.835 12.531 1.00 85.81 85 SER A CA 1
ATOM 670 C C . SER A 1 85 ? -8.088 2.300 11.144 1.00 85.81 85 SER A C 1
ATOM 672 O O . SER A 1 85 ? -9.006 1.492 11.022 1.00 85.81 85 SER A O 1
ATOM 674 N N . ALA A 1 86 ? -7.336 2.696 10.112 1.00 89.12 86 ALA A N 1
ATOM 675 C CA . ALA A 1 86 ? -7.502 2.180 8.754 1.00 89.12 86 ALA A CA 1
ATOM 676 C C . ALA A 1 86 ? -7.250 0.666 8.712 1.00 89.12 86 ALA A C 1
ATOM 678 O O . ALA A 1 86 ? -8.033 -0.089 8.143 1.00 89.12 86 ALA A O 1
ATOM 679 N N . GLY A 1 87 ? -6.209 0.213 9.412 1.00 89.38 87 GLY A N 1
ATOM 680 C CA . GLY A 1 87 ? -5.835 -1.188 9.484 1.00 89.38 87 GLY A CA 1
ATOM 681 C C . GLY A 1 87 ? -6.914 -2.089 10.081 1.00 89.38 87 GLY A C 1
ATOM 682 O O . GLY A 1 87 ? -7.178 -3.168 9.554 1.00 89.38 87 GLY A O 1
ATOM 683 N N . ARG A 1 88 ? -7.575 -1.641 11.154 1.00 86.31 88 ARG A N 1
ATOM 684 C CA . ARG A 1 88 ? -8.689 -2.363 11.785 1.00 86.31 88 ARG A CA 1
ATOM 685 C C . ARG A 1 88 ? -9.916 -2.436 10.885 1.00 86.31 88 ARG A C 1
ATOM 687 O O . ARG A 1 88 ? -10.635 -3.424 10.969 1.00 86.31 88 ARG A O 1
ATOM 694 N N . ALA A 1 89 ? -10.149 -1.424 10.054 1.00 84.50 89 ALA A N 1
ATOM 695 C CA . ALA A 1 89 ? -11.279 -1.396 9.131 1.00 84.50 89 ALA A CA 1
ATOM 696 C C . ALA A 1 89 ? -11.052 -2.280 7.891 1.00 84.50 89 ALA A C 1
ATOM 698 O O . ALA A 1 89 ? -11.963 -2.997 7.471 1.00 84.50 89 ALA A O 1
ATOM 699 N N . GLU A 1 90 ? -9.847 -2.239 7.316 1.00 88.19 90 GLU A N 1
ATOM 700 C CA . GLU A 1 90 ? -9.533 -2.924 6.054 1.00 88.19 90 GLU A CA 1
ATOM 701 C C . GLU A 1 90 ? -9.034 -4.359 6.263 1.00 88.19 90 GLU A C 1
ATOM 703 O O . GLU A 1 90 ? -9.474 -5.278 5.571 1.00 88.19 90 GLU A O 1
ATOM 708 N N . TRP A 1 91 ? -8.189 -4.595 7.274 1.00 90.56 91 TRP A N 1
ATOM 709 C CA . TRP A 1 91 ? -7.603 -5.912 7.556 1.00 90.56 91 TRP A CA 1
ATOM 710 C C . TRP A 1 91 ? -7.922 -6.423 8.965 1.00 90.56 91 TRP A C 1
ATOM 712 O O . TRP A 1 91 ? -7.017 -6.788 9.725 1.00 90.56 91 TRP A O 1
ATOM 722 N N . PRO A 1 92 ? -9.208 -6.539 9.340 1.00 86.62 92 PRO A N 1
ATOM 723 C CA . PRO A 1 92 ? -9.577 -6.942 10.691 1.00 86.62 92 PRO A CA 1
ATOM 724 C C . PRO A 1 92 ? -9.149 -8.377 11.027 1.00 86.62 92 PRO A C 1
ATOM 726 O O . PRO A 1 92 ? -8.884 -8.683 12.185 1.00 86.62 92 PRO A O 1
ATOM 729 N N . LEU A 1 93 ? -9.016 -9.257 10.027 1.00 86.00 93 LEU A N 1
ATOM 730 C CA . LEU A 1 93 ? -8.506 -10.615 10.236 1.00 86.00 93 LEU A CA 1
ATOM 731 C C . LEU A 1 93 ? -7.014 -10.638 10.588 1.00 86.00 93 LEU A C 1
ATOM 733 O O . LEU A 1 93 ? -6.573 -11.576 11.249 1.00 86.00 93 LEU A O 1
ATOM 737 N N . LEU A 1 94 ? -6.221 -9.657 10.140 1.00 87.06 94 LEU A N 1
ATOM 738 C CA . LEU A 1 94 ? -4.805 -9.568 10.516 1.00 87.06 94 LEU A CA 1
ATOM 739 C C . LEU A 1 94 ? -4.644 -9.176 11.985 1.00 87.06 94 LEU A C 1
ATOM 741 O O . LEU A 1 94 ? -3.721 -9.660 12.628 1.00 87.06 94 LEU A O 1
ATOM 745 N N . TRP A 1 95 ? -5.564 -8.367 12.513 1.00 84.56 95 TRP A N 1
ATOM 746 C CA . TRP A 1 95 ? -5.618 -8.030 13.936 1.00 84.56 95 TRP A CA 1
ATOM 747 C C . TRP A 1 95 ? -5.948 -9.251 14.804 1.00 84.56 95 TRP A C 1
ATOM 749 O O . TRP A 1 95 ? -5.291 -9.490 15.808 1.00 84.56 95 TRP A O 1
ATOM 759 N N . GLU A 1 96 ? -6.918 -10.078 14.395 1.00 79.75 96 GLU A N 1
ATOM 760 C CA . GLU A 1 96 ? -7.231 -11.320 15.128 1.00 79.75 96 GLU A CA 1
ATOM 761 C C . GLU A 1 96 ? -6.045 -12.294 15.153 1.00 79.75 96 GLU A C 1
ATOM 763 O O . GLU A 1 96 ? -5.846 -13.011 16.125 1.00 79.75 96 GLU A O 1
ATOM 768 N N . GLN A 1 97 ? -5.239 -12.308 14.088 1.00 76.12 97 GLN A N 1
ATOM 769 C CA . GLN A 1 97 ? -4.056 -13.164 13.988 1.00 76.12 97 GLN A CA 1
ATOM 770 C C . GLN A 1 97 ? -2.847 -12.637 14.754 1.00 76.12 97 GLN A C 1
ATOM 772 O O . GLN A 1 97 ? -1.948 -13.418 15.047 1.00 76.12 97 GLN A O 1
ATOM 777 N N . SER A 1 98 ? -2.779 -11.340 15.064 1.00 72.56 98 SER A N 1
ATOM 778 C CA . SER A 1 98 ? -1.613 -10.768 15.744 1.00 72.56 98 SER A CA 1
ATOM 779 C C . SER A 1 98 ? -1.552 -11.100 17.239 1.00 72.56 98 SER A C 1
ATOM 781 O O . SER A 1 98 ? -0.747 -10.506 17.944 1.00 72.56 98 SER A O 1
ATOM 783 N N . GLY A 1 99 ? -2.383 -12.031 17.723 1.00 61.72 99 GLY A N 1
ATOM 784 C CA . GLY A 1 99 ? -2.406 -12.464 19.122 1.00 61.72 99 GLY A CA 1
ATOM 785 C C . GLY A 1 99 ? -3.189 -11.536 20.051 1.00 61.72 99 GLY A C 1
ATOM 786 O O . GLY A 1 99 ? -3.128 -11.711 21.262 1.00 61.72 99 GLY A O 1
ATOM 787 N N . SER A 1 100 ? -3.933 -10.569 19.500 1.00 61.41 100 SER A N 1
ATOM 788 C CA . SER A 1 100 ? -4.850 -9.732 20.276 1.00 61.41 100 SER A CA 1
ATOM 789 C C . SER A 1 100 ? -5.943 -10.621 20.869 1.00 61.41 100 SER A C 1
ATOM 791 O O . SER A 1 100 ? -6.691 -11.283 20.140 1.00 61.41 100 SER A O 1
ATOM 793 N N . THR A 1 101 ? -5.965 -10.716 22.198 1.00 49.59 101 THR A N 1
ATOM 794 C CA . THR A 1 101 ? -6.834 -11.636 22.927 1.00 49.59 101 THR A CA 1
ATOM 795 C C . THR A 1 101 ? -8.283 -11.166 22.861 1.00 49.59 101 THR A C 1
ATOM 797 O O . THR A 1 101 ? -8.617 -10.037 22.514 1.00 49.59 101 THR A O 1
ATOM 800 N N . ARG A 1 102 ? -9.187 -12.088 23.181 1.00 47.00 102 ARG A N 1
ATOM 801 C CA . ARG A 1 102 ? -10.648 -11.968 23.076 1.00 47.00 102 ARG A CA 1
ATOM 802 C C . ARG A 1 102 ? -11.263 -10.812 23.891 1.00 47.00 102 ARG A C 1
ATOM 804 O O . ARG A 1 102 ? -12.443 -10.516 23.687 1.00 47.00 102 ARG A O 1
ATOM 811 N N . ASP A 1 103 ? -10.474 -10.196 24.770 1.00 48.62 103 ASP A N 1
ATOM 812 C CA . ASP A 1 103 ? -10.837 -9.063 25.627 1.00 48.62 103 ASP A CA 1
ATOM 813 C C . ASP A 1 103 ? -10.407 -7.698 25.057 1.00 48.62 103 ASP A C 1
ATOM 815 O O . ASP A 1 103 ? -10.878 -6.658 25.521 1.00 48.62 103 ASP A O 1
ATOM 819 N N . ASP A 1 104 ? -9.611 -7.684 23.985 1.00 57.41 104 ASP A N 1
ATOM 820 C CA . ASP A 1 104 ? -9.254 -6.468 23.265 1.00 57.41 104 ASP A CA 1
ATOM 821 C C . ASP A 1 104 ? -10.454 -5.991 22.428 1.00 57.41 104 ASP A C 1
ATOM 823 O O . ASP A 1 104 ? -10.920 -6.690 21.527 1.00 57.41 104 ASP A O 1
ATOM 827 N N . VAL A 1 105 ? -10.961 -4.794 22.751 1.00 58.25 105 VAL A N 1
ATOM 828 C CA . VAL A 1 105 ? -11.945 -3.962 22.021 1.00 58.25 105 VAL A CA 1
ATOM 829 C C . VAL A 1 105 ? -12.736 -4.703 20.934 1.00 58.25 105 VAL A C 1
ATOM 831 O O . VAL A 1 105 ? -12.240 -4.949 19.822 1.00 58.25 105 VAL A O 1
ATOM 834 N N . LYS A 1 106 ? -14.015 -4.984 21.218 1.00 64.88 106 LYS A N 1
ATOM 835 C CA . LYS A 1 106 ? -14.874 -5.760 20.315 1.00 64.88 106 LYS A CA 1
ATOM 836 C C . LYS A 1 106 ? -14.888 -5.141 18.912 1.00 64.88 106 LYS A C 1
ATOM 838 O O . LYS A 1 106 ? -14.909 -3.913 18.779 1.00 64.88 106 LYS A O 1
ATOM 843 N N . PRO A 1 107 ? -14.915 -5.961 17.844 1.00 61.06 107 PRO A N 1
ATOM 844 C CA . PRO A 1 107 ? -15.094 -5.452 16.489 1.00 61.06 107 PRO A CA 1
ATOM 845 C C . PRO A 1 107 ? -16.297 -4.498 16.419 1.00 61.06 107 PRO A C 1
ATOM 847 O O . PRO A 1 107 ? -17.388 -4.851 16.864 1.00 61.06 107 PRO A O 1
ATOM 850 N N . GLY A 1 108 ? -16.079 -3.283 15.910 1.00 65.12 108 GLY A N 1
ATOM 851 C CA . GLY A 1 108 ? -17.105 -2.239 15.812 1.00 65.12 108 GLY A CA 1
ATOM 852 C C . GLY A 1 108 ? -17.325 -1.383 17.066 1.00 65.12 108 GLY A C 1
ATOM 853 O O . GLY A 1 108 ? -18.107 -0.441 17.007 1.00 65.12 108 GLY A O 1
ATOM 854 N N . GLU A 1 109 ? -16.634 -1.632 18.182 1.00 72.75 109 GLU A N 1
ATOM 855 C CA . GLU A 1 109 ? -16.804 -0.840 19.410 1.00 72.75 109 GLU A CA 1
ATOM 856 C C . GLU A 1 109 ? -16.238 0.581 19.280 1.00 72.75 109 GLU A C 1
ATOM 858 O O . GLU A 1 109 ? -16.896 1.535 19.690 1.00 72.75 109 GLU A O 1
ATOM 863 N N . LEU A 1 110 ? -15.074 0.748 18.639 1.00 68.44 110 LEU A N 1
ATOM 864 C CA . LEU A 1 110 ? -14.514 2.075 18.342 1.00 68.44 110 LEU A CA 1
ATOM 865 C C . LEU A 1 110 ? -15.374 2.835 17.330 1.00 68.44 110 LEU A C 1
ATOM 867 O O . LEU A 1 110 ? -15.768 3.963 17.609 1.00 68.44 110 LEU A O 1
ATOM 871 N N . SER A 1 111 ? -15.754 2.200 16.215 1.00 71.12 111 SER A N 1
ATOM 872 C CA . SER A 1 111 ? -16.675 2.806 15.240 1.00 71.12 111 SER A CA 1
ATOM 873 C C . SER A 1 111 ? -18.006 3.189 15.885 1.00 71.12 111 SER A C 1
ATOM 875 O O . SER A 1 111 ? -18.521 4.277 15.649 1.00 71.12 111 SER A O 1
ATOM 877 N N . GLY A 1 112 ? -18.539 2.343 16.770 1.00 77.56 112 GLY A N 1
ATOM 878 C CA . GLY A 1 112 ? -19.759 2.636 17.509 1.00 77.56 112 GLY A CA 1
ATOM 879 C C . GLY A 1 112 ? -19.598 3.794 18.500 1.00 77.56 112 GLY A C 1
ATOM 880 O O . GLY A 1 112 ? -20.537 4.571 18.678 1.00 77.56 112 GLY A O 1
ATOM 881 N N . GLN A 1 113 ? -18.436 3.942 19.142 1.00 78.88 113 GLN A N 1
ATOM 882 C CA . GLN A 1 113 ? -18.131 5.095 19.996 1.00 78.88 113 GLN A CA 1
ATOM 883 C C . GLN A 1 113 ? -18.008 6.385 19.182 1.00 78.88 113 GLN A C 1
ATOM 885 O O . GLN A 1 113 ? -18.586 7.399 19.581 1.00 78.88 113 GLN A O 1
ATOM 890 N N . ASP A 1 114 ? -17.340 6.337 18.030 1.00 76.50 114 ASP A N 1
ATOM 891 C CA . ASP A 1 114 ? -17.222 7.464 17.104 1.00 76.50 114 ASP A CA 1
ATOM 892 C C . ASP A 1 114 ? -18.592 7.872 16.550 1.00 76.50 114 ASP A C 1
ATOM 894 O O . ASP A 1 114 ? -18.931 9.057 16.532 1.00 76.50 114 ASP A O 1
ATOM 898 N N . GLU A 1 115 ? -19.438 6.909 16.181 1.00 80.69 115 GLU A N 1
ATOM 899 C CA . GLU A 1 115 ? -20.786 7.181 15.682 1.00 80.69 115 GLU A CA 1
ATOM 900 C C . GLU A 1 115 ? -21.698 7.722 16.786 1.00 80.69 115 GLU A C 1
ATOM 902 O O . GLU A 1 115 ? -22.469 8.661 16.568 1.00 80.69 115 GLU A O 1
ATOM 907 N N . ARG A 1 116 ? -21.554 7.218 18.016 1.00 82.25 116 ARG A N 1
ATOM 908 C CA . ARG A 1 116 ? -22.221 7.783 19.191 1.00 82.25 116 ARG A CA 1
ATOM 909 C C . ARG A 1 116 ? -21.753 9.206 19.473 1.00 82.25 116 ARG A C 1
ATOM 911 O O . ARG A 1 116 ? -22.582 10.062 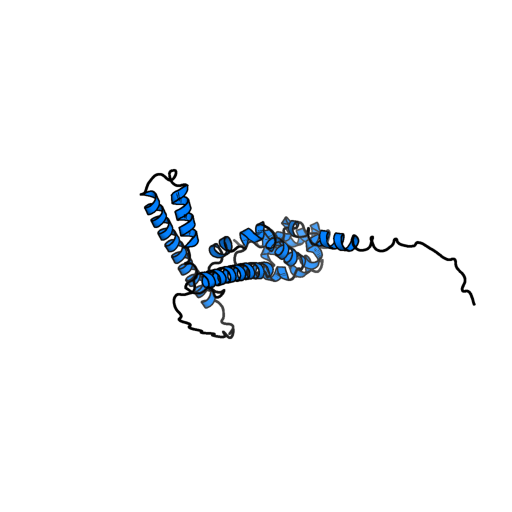19.787 1.00 82.25 116 ARG A O 1
ATOM 918 N N . ALA A 1 117 ? -20.454 9.476 19.388 1.00 82.12 117 ALA A N 1
ATOM 919 C CA . ALA A 1 117 ? -19.888 10.805 19.587 1.00 82.12 117 ALA A CA 1
ATOM 920 C C . ALA A 1 117 ? -20.384 11.775 18.506 1.00 82.12 117 ALA A C 1
ATOM 922 O O . ALA A 1 117 ? -20.861 12.865 18.830 1.00 82.12 117 ALA A O 1
ATOM 923 N N . TRP A 1 118 ? -20.382 11.347 17.243 1.00 82.00 118 TRP A N 1
ATOM 924 C CA . TRP A 1 118 ? -20.949 12.093 16.125 1.00 82.00 118 TRP A CA 1
ATOM 925 C C . TRP A 1 118 ? -22.445 12.364 16.316 1.00 82.00 118 TRP A C 1
ATOM 927 O O . TRP A 1 118 ? -22.883 13.504 16.165 1.00 82.00 118 TRP A O 1
ATOM 937 N N . ALA A 1 119 ? -23.233 11.361 16.713 1.00 81.00 119 ALA A N 1
ATOM 938 C CA . ALA A 1 119 ? -24.666 11.519 16.946 1.00 81.00 119 ALA A CA 1
ATOM 939 C C . ALA A 1 119 ? -24.948 12.501 18.094 1.00 81.00 119 ALA A C 1
ATOM 941 O O . ALA A 1 119 ? -25.873 13.304 18.018 1.00 81.00 119 ALA A O 1
ATOM 942 N N . ASN A 1 120 ? -24.125 12.498 19.142 1.00 75.94 120 ASN A N 1
ATOM 943 C CA . ASN A 1 120 ? -24.296 13.417 20.265 1.00 75.94 120 ASN A CA 1
ATOM 944 C C . ASN A 1 120 ? -23.838 14.852 19.950 1.00 75.94 120 ASN A C 1
ATOM 946 O O . ASN A 1 120 ? -24.406 15.796 20.497 1.00 75.94 120 ASN A O 1
ATOM 950 N N . ALA A 1 121 ? -22.831 15.029 19.089 1.00 78.69 121 ALA A N 1
ATOM 951 C CA . ALA A 1 121 ? -22.261 16.340 18.774 1.00 78.69 121 ALA A CA 1
ATOM 952 C C . ALA A 1 121 ? -22.904 17.018 17.550 1.00 78.69 121 ALA A C 1
ATOM 954 O O . ALA A 1 121 ? -23.175 18.219 17.577 1.00 78.69 121 ALA A O 1
ATOM 955 N N . ASN A 1 122 ? -23.167 16.262 16.482 1.00 75.56 122 ASN A N 1
ATOM 956 C CA . ASN A 1 122 ? -23.492 16.804 15.159 1.00 75.56 122 ASN A CA 1
ATOM 957 C C . ASN A 1 122 ? -24.946 16.558 14.735 1.00 75.56 122 ASN A C 1
ATOM 959 O O . ASN A 1 122 ? -25.483 17.317 13.923 1.00 75.56 122 ASN A O 1
ATOM 963 N N . PHE A 1 123 ? -25.612 15.532 15.269 1.00 71.31 123 PHE A N 1
ATOM 964 C CA . PHE A 1 123 ? -26.997 15.244 14.902 1.00 71.31 123 PHE A CA 1
ATOM 965 C C . PHE A 1 123 ? -27.951 16.241 15.585 1.00 71.31 123 PHE A C 1
ATOM 967 O O . PHE A 1 123 ? -28.050 16.312 16.809 1.00 71.31 123 PHE A O 1
ATOM 974 N N . MET A 1 124 ? -28.630 17.064 14.776 1.00 71.31 124 MET A N 1
ATOM 975 C CA . MET A 1 124 ? -29.575 18.109 15.214 1.00 71.31 124 MET A CA 1
ATOM 976 C C . MET A 1 124 ? -29.035 19.074 16.294 1.00 71.31 124 MET A C 1
ATOM 978 O O . MET A 1 124 ? -29.777 19.531 17.161 1.00 71.31 124 MET A O 1
ATOM 982 N N . GLY A 1 125 ? -27.741 19.414 16.237 1.00 64.81 125 GLY A N 1
ATOM 983 C CA . GLY A 1 125 ? -27.141 20.452 17.088 1.00 64.81 125 GLY A CA 1
ATOM 984 C C . GLY A 1 125 ? -27.047 20.108 18.580 1.00 64.81 125 GLY A C 1
ATOM 985 O O . GLY A 1 125 ? -26.964 21.019 19.403 1.00 64.81 125 GLY A O 1
ATOM 986 N N . GLY A 1 126 ? -27.094 18.820 18.943 1.00 59.81 126 GLY A N 1
ATOM 987 C CA . GLY A 1 126 ? -26.834 18.343 20.309 1.00 59.81 126 GLY A CA 1
ATOM 988 C C . GLY A 1 126 ? -27.933 18.640 21.341 1.00 59.81 126 GLY A C 1
ATOM 989 O O . GLY A 1 126 ? -27.729 18.441 22.539 1.00 59.81 126 GLY A O 1
ATOM 990 N N . GLN A 1 127 ? -29.112 19.116 20.923 1.00 56.22 127 GLN A N 1
ATOM 991 C CA . GLN A 1 127 ? -30.214 19.421 21.840 1.00 56.22 127 GLN A CA 1
ATOM 992 C C . GLN A 1 127 ? -31.165 18.228 22.032 1.00 56.22 127 GLN A C 1
ATOM 994 O O . GLN A 1 127 ? -32.099 18.034 21.260 1.00 56.22 127 GLN A O 1
ATOM 999 N N . GLY A 1 128 ? -30.987 17.479 23.127 1.00 57.75 128 GLY A N 1
ATOM 1000 C CA . GLY A 1 128 ? -32.046 16.635 23.701 1.00 57.75 128 GLY A CA 1
ATOM 1001 C C . GLY A 1 128 ? -31.598 15.256 24.193 1.00 57.75 128 GLY A C 1
ATOM 1002 O O . GLY A 1 128 ? -30.855 14.550 23.524 1.00 57.75 128 GLY A O 1
ATOM 1003 N N . GLY A 1 129 ? -32.116 14.824 25.349 1.00 64.19 129 GLY A N 1
ATOM 1004 C CA . GLY A 1 129 ? -31.825 13.506 25.941 1.00 64.19 129 GLY A CA 1
ATOM 1005 C C . GLY A 1 129 ? -32.290 12.293 25.115 1.00 64.19 129 GLY A C 1
ATOM 1006 O O . GLY A 1 129 ? -31.871 11.172 25.396 1.00 64.19 129 GLY A O 1
ATOM 1007 N N . GLU A 1 130 ? -33.119 12.496 24.085 1.00 63.81 130 GLU A N 1
ATOM 1008 C CA . GLU A 1 130 ? -33.471 11.463 23.097 1.00 63.81 130 GLU A CA 1
ATOM 1009 C C . GLU A 1 130 ? -32.314 11.167 22.121 1.00 63.81 130 GLU A C 1
ATOM 1011 O O . GLU A 1 130 ? -32.175 10.026 21.684 1.00 63.81 130 GLU A O 1
ATOM 1016 N N . LEU A 1 131 ? -31.421 12.136 21.865 1.00 69.81 131 LEU A N 1
ATOM 1017 C CA . LEU A 1 131 ? -30.235 11.967 21.009 1.00 69.81 131 LEU A CA 1
ATOM 1018 C C . LEU A 1 131 ? -29.226 10.991 21.625 1.00 69.81 131 LEU A C 1
ATOM 1020 O O . LEU A 1 131 ? -28.634 10.193 20.909 1.00 69.81 131 LEU A O 1
ATOM 1024 N N . GLY A 1 132 ? -29.114 10.965 22.957 1.00 72.56 132 GLY A N 1
ATOM 1025 C CA . GLY A 1 132 ? -28.262 10.002 23.659 1.00 72.56 132 GLY A CA 1
ATOM 1026 C C . GLY A 1 132 ? -28.728 8.550 23.498 1.00 72.56 132 GLY A C 1
ATOM 1027 O O . GLY A 1 132 ? -27.899 7.645 23.433 1.00 72.56 132 GLY A O 1
ATOM 1028 N N . ARG A 1 133 ? -30.046 8.318 23.383 1.00 79.50 133 ARG A N 1
ATOM 1029 C CA . ARG A 1 133 ? -30.599 6.982 23.086 1.00 79.50 133 ARG A CA 1
ATOM 1030 C C . ARG A 1 133 ? -30.355 6.592 21.636 1.00 79.50 133 ARG A C 1
ATOM 1032 O O . ARG A 1 133 ? -30.059 5.437 21.367 1.00 79.50 133 ARG A O 1
ATOM 1039 N N . LEU A 1 134 ? -30.463 7.557 20.724 1.00 79.06 134 LEU A N 1
ATOM 1040 C CA . LEU A 1 134 ? -30.233 7.354 19.297 1.00 79.06 134 LEU A CA 1
ATOM 1041 C C . LEU A 1 134 ? -28.752 7.079 19.005 1.00 79.06 134 LEU A C 1
ATOM 1043 O O . LEU A 1 134 ? -28.451 6.155 18.266 1.00 79.06 134 LEU A O 1
ATOM 1047 N N .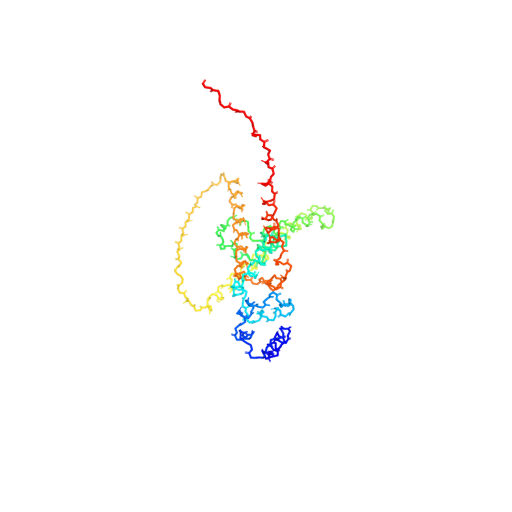 GLY A 1 135 ? -27.836 7.794 19.663 1.00 80.88 135 GLY A N 1
ATOM 1048 C CA . GLY A 1 135 ? -26.402 7.506 19.617 1.00 80.88 135 GLY A CA 1
ATOM 1049 C C . GLY A 1 135 ? -26.044 6.149 20.231 1.00 80.88 135 GLY A C 1
ATOM 1050 O O . GLY A 1 135 ? -25.170 5.465 19.715 1.00 80.88 135 GLY A O 1
ATOM 1051 N N . GLY A 1 136 ? -26.740 5.725 21.294 1.00 83.50 136 GLY A N 1
ATOM 1052 C CA . GLY A 1 136 ? -26.616 4.361 21.821 1.00 83.50 136 GLY A CA 1
ATOM 1053 C C . GLY A 1 136 ? -27.083 3.302 20.817 1.00 83.50 136 GLY A C 1
ATOM 1054 O O . GLY A 1 136 ? -26.360 2.352 20.550 1.00 83.50 136 GLY A O 1
ATOM 1055 N N . LEU A 1 137 ? -28.247 3.509 20.198 1.00 86.06 137 LEU A N 1
ATOM 1056 C CA . LEU A 1 137 ? -28.799 2.595 19.196 1.00 86.06 137 LEU A CA 1
ATOM 1057 C C . LEU A 1 137 ? -27.933 2.518 17.924 1.00 86.06 137 LEU A C 1
ATOM 1059 O O . LEU A 1 137 ? -27.767 1.437 17.371 1.00 86.06 137 LEU A O 1
ATOM 1063 N N . LEU A 1 138 ? -27.377 3.644 17.465 1.00 84.88 138 LEU A N 1
ATOM 1064 C CA . LEU A 1 138 ? -26.437 3.687 16.337 1.00 84.88 138 LEU A CA 1
ATOM 1065 C C . LEU A 1 138 ? -25.157 2.916 16.661 1.00 84.88 138 LEU A C 1
ATOM 1067 O O . LEU A 1 138 ? -24.752 2.069 15.878 1.00 84.88 138 LEU A O 1
ATOM 1071 N N . SER A 1 139 ? -24.597 3.127 17.854 1.00 84.00 139 SER A N 1
ATOM 1072 C CA . SER A 1 139 ? -23.432 2.382 18.339 1.00 84.00 139 SER A CA 1
ATOM 1073 C C . SER A 1 139 ? -23.667 0.869 18.359 1.00 84.00 139 SER A C 1
ATOM 1075 O O . SER A 1 139 ? -22.835 0.115 17.863 1.00 84.00 139 SER A O 1
ATOM 1077 N N . GLU A 1 140 ? -24.814 0.420 18.879 1.00 86.00 140 GLU A N 1
ATOM 1078 C CA . GLU A 1 140 ? -25.192 -1.000 18.886 1.00 86.00 140 GLU A CA 1
ATOM 1079 C C . GLU A 1 140 ? -25.385 -1.554 17.467 1.00 86.00 140 GLU A C 1
ATOM 1081 O O . GLU A 1 140 ? -24.977 -2.679 17.175 1.00 86.00 140 GLU A O 1
ATOM 1086 N N . TYR A 1 141 ? -25.997 -0.772 16.574 1.00 86.75 141 TYR A N 1
ATOM 1087 C CA . TYR A 1 141 ? -26.235 -1.189 15.196 1.00 86.75 141 TYR A CA 1
ATOM 1088 C C . TYR A 1 141 ? -24.936 -1.303 14.392 1.00 86.75 141 TYR A C 1
ATOM 1090 O O . TYR A 1 141 ? -24.782 -2.239 13.609 1.00 86.75 141 TYR A O 1
ATOM 1098 N N . GLU A 1 142 ? -23.996 -0.389 14.612 1.00 83.94 142 GLU A N 1
ATOM 1099 C CA . GLU A 1 142 ? -22.676 -0.423 13.990 1.00 83.94 142 GLU A CA 1
ATOM 1100 C C . GLU A 1 142 ? -21.837 -1.588 14.507 1.00 83.94 142 GLU A C 1
ATOM 1102 O O . GLU A 1 142 ? -21.248 -2.323 13.715 1.00 83.94 142 GLU A O 1
ATOM 1107 N N . ALA A 1 143 ? -21.876 -1.845 15.817 1.00 83.19 143 ALA A N 1
ATOM 1108 C CA . ALA A 1 143 ? -21.243 -3.022 16.399 1.00 83.19 143 ALA A CA 1
ATOM 1109 C C . ALA A 1 143 ? -21.803 -4.329 15.804 1.00 83.19 143 ALA A C 1
ATOM 1111 O O . ALA A 1 143 ? -21.033 -5.226 15.461 1.00 83.19 143 ALA A O 1
ATOM 1112 N N . GLU A 1 144 ? -23.125 -4.448 15.616 1.00 85.56 144 GLU A N 1
ATOM 1113 C CA . GLU A 1 144 ? -23.717 -5.636 14.978 1.00 85.56 144 GLU A CA 1
ATOM 1114 C C . GLU A 1 144 ? -23.366 -5.733 13.485 1.00 85.56 144 GLU A C 1
ATOM 1116 O O . GLU A 1 144 ? -23.115 -6.829 12.977 1.00 85.56 144 GLU A O 1
ATOM 1121 N N . ARG A 1 145 ? -23.311 -4.601 12.772 1.00 84.88 145 ARG A N 1
ATOM 1122 C CA . ARG A 1 145 ? -22.906 -4.553 11.361 1.00 84.88 145 ARG A CA 1
ATOM 1123 C C . ARG A 1 145 ? -21.475 -5.057 11.185 1.00 84.88 145 ARG A C 1
ATOM 1125 O O . ARG A 1 145 ? -21.237 -5.923 10.340 1.00 84.88 145 ARG A O 1
ATOM 1132 N N . GLU A 1 146 ? -20.548 -4.557 11.993 1.00 82.00 146 GLU A N 1
ATOM 1133 C CA . GLU A 1 146 ? -19.152 -4.993 11.976 1.00 82.00 146 GLU A CA 1
ATOM 1134 C C . GLU A 1 146 ? -19.015 -6.452 12.427 1.00 82.00 146 GLU A C 1
ATOM 1136 O O . GLU A 1 146 ? -18.289 -7.231 11.806 1.00 82.00 146 GLU A O 1
ATOM 1141 N N . ALA A 1 147 ? -19.790 -6.893 13.422 1.00 81.88 147 ALA A N 1
ATOM 1142 C CA . ALA A 1 147 ? -19.815 -8.296 13.825 1.00 81.88 147 ALA A CA 1
ATOM 1143 C C . ALA A 1 147 ? -20.267 -9.227 12.684 1.00 81.88 147 ALA A C 1
ATOM 1145 O O . ALA A 1 147 ? -19.657 -10.280 12.474 1.00 81.88 147 ALA A O 1
ATOM 1146 N N . GLU A 1 148 ? -21.296 -8.861 11.913 1.00 84.81 148 GLU A N 1
ATOM 1147 C CA . GLU A 1 148 ? -21.728 -9.654 10.756 1.00 84.81 148 GLU A CA 1
ATOM 1148 C C . GLU A 1 148 ? -20.693 -9.633 9.625 1.00 84.81 148 GLU A C 1
ATOM 1150 O O . GLU A 1 148 ? -20.411 -10.687 9.044 1.00 84.81 148 GLU A O 1
ATOM 1155 N N . ARG A 1 149 ? -20.060 -8.480 9.360 1.00 85.12 149 ARG A N 1
ATOM 1156 C CA . ARG A 1 149 ? -18.937 -8.375 8.412 1.00 85.12 149 ARG A CA 1
ATOM 1157 C C . ARG A 1 149 ? -17.809 -9.330 8.801 1.00 85.12 149 ARG A C 1
ATOM 1159 O O . ARG A 1 149 ? -17.338 -10.096 7.961 1.00 85.12 149 ARG A O 1
ATOM 1166 N N . MET A 1 150 ? -17.448 -9.374 10.081 1.00 82.31 150 MET A N 1
ATOM 1167 C CA . MET A 1 150 ? -16.435 -10.294 10.601 1.00 82.31 150 MET A CA 1
ATOM 1168 C C . MET A 1 150 ? -16.825 -11.761 10.433 1.00 82.31 150 MET A C 1
ATOM 1170 O O . MET A 1 150 ? -16.009 -12.577 10.006 1.00 82.31 150 MET A O 1
ATOM 1174 N N . ARG A 1 151 ? -18.083 -12.127 10.712 1.00 85.06 151 ARG A N 1
ATOM 1175 C CA . ARG A 1 151 ? -18.573 -13.495 10.464 1.00 85.06 151 ARG A CA 1
ATOM 1176 C C . ARG A 1 151 ? -18.475 -13.860 8.979 1.00 85.06 151 ARG A C 1
ATOM 1178 O O . ARG A 1 151 ? -18.111 -14.992 8.666 1.00 85.06 151 ARG A O 1
ATOM 1185 N N . ALA A 1 152 ? -18.786 -12.931 8.076 1.00 86.06 152 ALA A N 1
ATOM 1186 C CA . ALA A 1 152 ? -18.680 -13.148 6.637 1.00 86.06 152 ALA A CA 1
ATOM 1187 C C . ALA A 1 152 ? -17.225 -13.325 6.178 1.00 86.06 152 ALA A C 1
ATOM 1189 O O . ALA A 1 152 ? -16.945 -14.274 5.450 1.00 86.06 152 ALA A O 1
ATOM 1190 N N . LEU A 1 153 ? -16.303 -12.490 6.662 1.00 85.69 153 LEU A N 1
ATOM 1191 C CA . LEU A 1 153 ? -14.873 -12.594 6.356 1.00 85.69 153 LEU A CA 1
ATOM 1192 C C . LEU A 1 153 ? -14.272 -13.921 6.838 1.00 85.69 153 LEU A C 1
ATOM 1194 O O . LEU A 1 153 ? -13.560 -14.580 6.085 1.00 85.69 153 LEU A O 1
ATOM 1198 N N . ARG A 1 154 ? -14.608 -14.367 8.057 1.00 85.25 154 ARG A N 1
ATOM 1199 C CA . ARG A 1 154 ? -14.157 -15.677 8.567 1.00 85.25 154 ARG A CA 1
ATOM 1200 C C . ARG A 1 154 ? -14.696 -16.835 7.725 1.00 85.25 154 ARG A C 1
ATOM 1202 O O . ARG A 1 154 ? -13.963 -17.779 7.445 1.00 85.25 154 ARG A O 1
ATOM 1209 N N . ARG A 1 155 ? -15.957 -16.751 7.279 1.00 87.12 155 ARG A N 1
ATOM 1210 C CA . ARG A 1 155 ? -16.543 -17.733 6.352 1.00 87.12 155 ARG A CA 1
ATOM 1211 C C . ARG A 1 155 ? -15.817 -17.744 5.005 1.00 87.12 155 ARG A C 1
ATOM 1213 O O . ARG A 1 155 ? -15.480 -18.822 4.531 1.00 87.12 155 ARG A O 1
ATOM 1220 N N . ASP A 1 156 ? -15.572 -16.580 4.405 1.00 84.62 156 ASP A N 1
ATOM 1221 C CA . ASP A 1 156 ? -14.878 -16.472 3.113 1.00 84.62 156 ASP A CA 1
ATOM 1222 C C . ASP A 1 156 ? -13.448 -17.020 3.188 1.00 84.62 156 ASP A C 1
ATOM 1224 O O . ASP A 1 156 ? -13.048 -17.813 2.336 1.00 84.62 156 ASP A O 1
ATOM 1228 N N . ARG A 1 157 ? -12.711 -16.695 4.259 1.00 83.19 157 ARG A N 1
ATOM 1229 C CA . ARG A 1 157 ? -11.377 -17.253 4.507 1.00 83.19 157 ARG A CA 1
ATOM 1230 C C . ARG A 1 157 ? -11.406 -18.776 4.602 1.00 83.19 157 ARG A C 1
ATOM 1232 O O . ARG A 1 157 ? -10.644 -19.420 3.892 1.00 83.19 157 ARG A O 1
ATOM 1239 N N . ALA A 1 158 ? -12.299 -19.344 5.415 1.00 81.75 158 ALA A N 1
ATOM 1240 C CA . ALA A 1 158 ? -12.412 -20.796 5.563 1.00 81.75 158 ALA A CA 1
ATOM 1241 C C . ALA A 1 158 ? -12.744 -21.487 4.227 1.00 81.75 158 ALA A C 1
ATOM 1243 O O . ALA A 1 158 ? -12.222 -22.558 3.921 1.00 81.75 158 ALA A O 1
ATOM 1244 N N . VAL A 1 159 ? -13.580 -20.860 3.391 1.00 85.62 159 VAL A N 1
ATOM 1245 C CA . VAL A 1 159 ? -13.863 -21.353 2.037 1.00 85.62 159 VAL A CA 1
ATOM 1246 C C . VAL A 1 159 ? -12.611 -21.282 1.160 1.00 85.62 159 VAL A C 1
ATOM 1248 O O . VAL A 1 159 ? -12.273 -22.283 0.530 1.00 85.62 159 VAL A O 1
ATOM 1251 N N . ARG A 1 160 ? -11.905 -20.144 1.137 1.00 81.94 160 ARG A N 1
ATOM 1252 C CA . ARG A 1 160 ? -10.669 -19.962 0.356 1.00 81.94 160 ARG A CA 1
ATOM 1253 C C . ARG A 1 160 ? -9.608 -20.990 0.743 1.00 81.94 160 ARG A C 1
ATOM 1255 O O . ARG A 1 160 ? -9.034 -21.620 -0.137 1.00 81.94 160 ARG A O 1
ATOM 1262 N N . GLU A 1 161 ? -9.407 -21.196 2.036 1.00 79.94 161 GLU A N 1
ATOM 1263 C CA . GLU A 1 161 ? -8.468 -22.170 2.588 1.00 79.94 161 GLU A CA 1
ATOM 1264 C C . GLU A 1 161 ? -8.849 -23.609 2.217 1.00 79.94 161 GLU A C 1
ATOM 1266 O O . GLU A 1 161 ? -8.010 -24.354 1.720 1.00 79.94 161 GLU A O 1
ATOM 1271 N N . SER A 1 162 ? -10.135 -23.973 2.307 1.00 79.31 162 SER A N 1
ATOM 1272 C CA . SER A 1 162 ? -10.617 -25.301 1.888 1.00 79.31 162 SER A CA 1
ATOM 1273 C C . SER A 1 162 ? -10.419 -25.605 0.394 1.00 79.31 162 SER A C 1
ATOM 1275 O O . SER A 1 162 ? -10.453 -26.766 -0.014 1.00 79.31 162 SER A O 1
ATOM 1277 N N . MET A 1 163 ? -10.240 -24.568 -0.434 1.00 75.00 163 MET A N 1
ATOM 1278 C CA . MET A 1 163 ? -10.011 -24.685 -1.875 1.00 75.00 163 MET A CA 1
ATOM 1279 C C . MET A 1 163 ? -8.523 -24.729 -2.253 1.00 75.00 163 MET A C 1
ATOM 1281 O O . MET A 1 163 ? -8.215 -25.051 -3.404 1.00 75.00 163 MET A O 1
ATOM 1285 N N . MET A 1 164 ? -7.602 -24.416 -1.335 1.00 67.50 164 MET A N 1
ATOM 1286 C CA . MET A 1 164 ? -6.165 -24.525 -1.595 1.00 67.50 164 MET A CA 1
ATOM 1287 C C . MET A 1 164 ? -5.680 -25.966 -1.349 1.00 67.50 164 MET A C 1
ATOM 1289 O O . MET A 1 164 ? -6.116 -26.605 -0.391 1.00 67.50 164 MET A O 1
ATOM 1293 N N . PRO A 1 165 ? -4.793 -26.525 -2.199 1.00 58.91 165 PRO A N 1
ATOM 1294 C CA . PRO A 1 165 ? -4.166 -27.814 -1.922 1.00 58.91 165 PRO A CA 1
ATOM 1295 C C . PRO A 1 165 ? -3.367 -27.711 -0.620 1.00 58.91 165 PRO A C 1
ATOM 1297 O O . PRO A 1 165 ? -2.509 -26.838 -0.516 1.00 58.91 165 PRO A O 1
ATOM 1300 N N . GLN A 1 166 ? -3.646 -28.587 0.347 1.00 48.34 166 GLN A N 1
ATOM 1301 C CA . GLN A 1 166 ? -2.921 -28.629 1.617 1.00 48.34 166 GLN A CA 1
ATOM 1302 C C . GLN A 1 166 ? -1.431 -28.875 1.348 1.00 48.34 166 GLN A C 1
ATOM 1304 O O . GLN A 1 166 ? -1.034 -29.967 0.938 1.00 48.34 166 GLN A O 1
ATOM 1309 N N . VAL A 1 167 ? -0.616 -27.843 1.543 1.00 45.44 167 VAL A N 1
ATOM 1310 C CA . VAL A 1 167 ? 0.811 -27.998 1.809 1.00 45.44 167 VAL A CA 1
ATOM 1311 C C . VAL A 1 167 ? 0.883 -28.063 3.329 1.00 45.44 167 VAL A C 1
ATOM 1313 O O . VAL A 1 167 ? 0.420 -27.133 3.979 1.00 45.44 167 VAL A O 1
ATOM 1316 N N . GLU A 1 168 ? 1.329 -29.191 3.881 1.00 40.44 168 GLU A N 1
ATOM 1317 C CA . GLU A 1 168 ? 1.501 -29.374 5.327 1.00 40.44 168 GLU A CA 1
ATOM 1318 C C . GLU A 1 168 ? 2.506 -28.327 5.839 1.00 40.44 168 GLU A C 1
ATOM 1320 O O . GLU A 1 168 ? 3.717 -28.506 5.719 1.00 40.44 168 GLU A O 1
ATOM 1325 N N . GLU A 1 169 ? 2.009 -27.200 6.343 1.00 40.16 169 GLU A N 1
ATOM 1326 C CA . GLU A 1 169 ? 2.764 -26.331 7.239 1.00 40.16 169 GLU A CA 1
ATOM 1327 C C . GLU A 1 169 ? 2.553 -26.891 8.650 1.00 40.16 169 GLU A C 1
ATOM 1329 O O . GLU A 1 169 ? 1.421 -27.040 9.104 1.00 40.16 169 GLU A O 1
ATOM 1334 N N . GLU A 1 170 ? 3.641 -27.310 9.301 1.00 34.66 170 GLU A N 1
ATOM 1335 C CA . GLU A 1 170 ? 3.610 -27.765 10.692 1.00 34.66 170 GLU A CA 1
ATOM 1336 C C . GLU A 1 170 ? 3.226 -26.576 11.587 1.00 34.66 170 GLU A C 1
ATOM 1338 O O . GLU A 1 170 ? 4.018 -25.655 11.789 1.00 34.66 170 GLU A O 1
ATOM 1343 N N . GLU A 1 171 ? 1.987 -26.578 12.078 1.00 35.16 171 GLU A N 1
ATOM 1344 C CA . GLU A 1 171 ? 1.484 -25.622 13.061 1.00 35.16 171 GLU A CA 1
ATOM 1345 C C . GLU A 1 171 ? 1.976 -26.018 14.463 1.00 35.16 171 GLU A C 1
ATOM 1347 O O . GLU A 1 171 ? 1.679 -27.104 14.962 1.00 35.16 171 GLU A O 1
ATOM 1352 N N . ASP A 1 172 ? 2.750 -25.132 15.091 1.00 30.25 172 ASP A N 1
ATOM 1353 C CA . ASP A 1 172 ? 3.161 -25.238 16.493 1.00 30.25 172 ASP A CA 1
ATOM 1354 C C . ASP A 1 172 ? 2.019 -24.680 17.367 1.00 30.25 172 ASP A C 1
ATOM 1356 O O . ASP A 1 172 ? 1.862 -23.466 17.531 1.00 30.25 172 ASP A O 1
ATOM 1360 N N . GLU A 1 173 ? 1.152 -25.575 17.848 1.00 32.66 173 GLU A N 1
ATOM 1361 C CA . GLU A 1 173 ? 0.057 -25.276 18.778 1.00 32.66 173 GLU A CA 1
ATOM 1362 C C . GLU A 1 173 ? 0.624 -24.921 20.163 1.00 32.66 173 GLU A C 1
ATOM 1364 O O . GLU A 1 173 ? 0.889 -25.792 20.994 1.00 32.66 173 GLU A O 1
ATOM 1369 N N . SER A 1 174 ? 0.786 -23.626 20.436 1.00 31.53 174 SER A N 1
ATOM 1370 C CA . SER A 1 174 ? 1.002 -23.120 21.794 1.00 31.53 174 SER A CA 1
ATOM 1371 C C . SER A 1 174 ? -0.330 -22.658 22.389 1.00 31.53 174 SER A C 1
ATOM 1373 O O . SER A 1 174 ? -0.731 -21.508 22.217 1.00 31.53 174 SER A O 1
ATOM 1375 N N . ASP A 1 175 ? -1.016 -23.579 23.067 1.00 34.16 175 ASP A N 1
ATOM 1376 C CA . ASP A 1 175 ? -2.232 -23.347 23.856 1.00 34.16 175 ASP A CA 1
ATOM 1377 C C . ASP A 1 175 ? -1.831 -22.983 25.297 1.00 34.16 175 ASP A C 1
ATOM 1379 O O . ASP A 1 175 ? -1.491 -23.855 26.099 1.00 34.16 175 ASP A O 1
ATOM 1383 N N . GLU A 1 176 ? -1.805 -21.688 25.617 1.00 34.75 176 GLU A N 1
ATOM 1384 C CA . GLU A 1 176 ? -1.666 -21.203 26.995 1.00 34.75 176 GLU A CA 1
ATOM 1385 C C . GLU A 1 176 ? -2.983 -20.542 27.428 1.00 34.75 176 GLU A C 1
ATOM 1387 O O . GLU A 1 176 ? -3.259 -19.377 27.139 1.00 34.75 176 GLU A O 1
ATOM 1392 N N . GLU A 1 177 ? -3.820 -21.329 28.111 1.00 39.53 177 GLU A N 1
ATOM 1393 C CA . GLU A 1 177 ? -4.888 -20.830 28.976 1.00 39.53 177 GLU A CA 1
ATOM 1394 C C 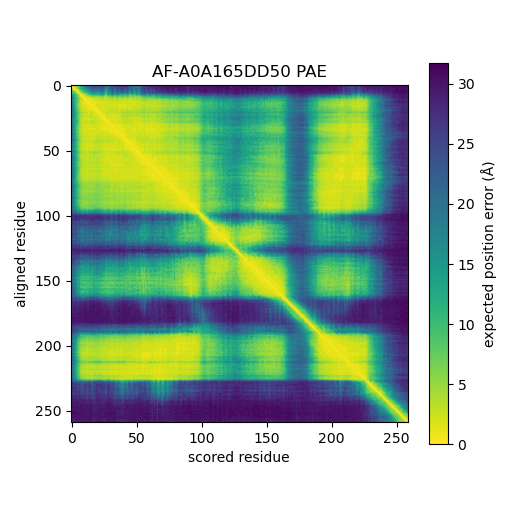. GLU A 1 177 ? -4.252 -20.104 30.171 1.00 39.53 177 GLU A C 1
ATOM 1396 O O . GLU A 1 177 ? -3.522 -20.734 30.937 1.00 39.53 177 GLU A O 1
ATOM 1401 N N . ASP A 1 178 ? -4.570 -18.825 30.391 1.00 32.88 178 ASP A N 1
ATOM 1402 C CA . ASP A 1 178 ? -4.355 -18.220 31.708 1.00 32.88 178 ASP A CA 1
ATOM 1403 C C . ASP A 1 178 ? -5.554 -17.365 32.149 1.00 32.88 178 ASP A C 1
ATOM 1405 O O . ASP A 1 178 ? -6.001 -16.434 31.476 1.00 32.88 178 ASP A O 1
ATOM 1409 N N . ASP A 1 179 ? -6.094 -17.764 33.298 1.00 42.91 179 ASP A N 1
ATOM 1410 C CA . ASP A 1 179 ? -7.224 -17.206 34.039 1.00 42.91 179 ASP A CA 1
ATOM 1411 C C . ASP A 1 179 ? -6.659 -16.409 35.223 1.00 42.91 179 ASP A C 1
ATOM 1413 O O . ASP A 1 179 ? -6.155 -17.013 36.171 1.00 42.91 179 ASP A O 1
ATOM 1417 N N . ALA A 1 180 ? -6.723 -15.068 35.207 1.00 35.53 180 ALA A N 1
ATOM 1418 C CA . ALA A 1 180 ? -6.393 -14.269 36.397 1.00 35.53 180 ALA A CA 1
ATOM 1419 C C . ALA A 1 180 ? -6.951 -12.824 36.404 1.00 35.53 180 ALA A C 1
ATOM 1421 O O . ALA A 1 180 ? -6.348 -11.877 35.914 1.00 35.53 180 ALA A O 1
ATOM 1422 N N . THR A 1 181 ? -8.098 -12.678 37.069 1.00 41.62 181 THR A N 1
ATOM 1423 C CA . THR A 1 181 ? -8.596 -11.575 37.930 1.00 41.62 181 THR A CA 1
ATOM 1424 C C . THR A 1 181 ? -7.922 -10.175 37.969 1.00 41.62 181 THR A C 1
ATOM 1426 O O . THR A 1 181 ? -6.859 -9.998 38.560 1.00 41.62 181 THR A O 1
ATOM 1429 N N . ASP A 1 182 ? -8.692 -9.159 37.546 1.00 47.28 182 ASP A N 1
ATOM 1430 C CA . ASP A 1 182 ? -9.168 -7.942 38.267 1.00 47.28 182 ASP A CA 1
ATOM 1431 C C . ASP A 1 182 ? -8.186 -7.082 39.108 1.00 47.28 182 ASP A C 1
ATOM 1433 O O . ASP A 1 182 ? -8.511 -6.633 40.212 1.00 47.28 182 ASP A O 1
ATOM 1437 N N . ALA A 1 183 ? -6.984 -6.801 38.591 1.00 45.22 183 ALA A N 1
ATOM 1438 C CA . ALA A 1 183 ? -6.089 -5.775 39.159 1.00 45.22 183 ALA A CA 1
ATOM 1439 C C . ALA A 1 183 ? -5.366 -4.899 38.111 1.00 45.22 183 ALA A C 1
ATOM 1441 O O . ALA A 1 183 ? -4.374 -4.246 38.443 1.00 45.22 183 ALA A O 1
ATOM 1442 N N . ASN A 1 184 ? -5.828 -4.882 36.856 1.00 47.81 184 ASN A N 1
ATOM 1443 C CA . ASN A 1 184 ? -4.897 -4.780 35.732 1.00 47.81 184 ASN A CA 1
ATOM 1444 C C . ASN A 1 184 ? -5.158 -3.650 34.716 1.00 47.81 184 ASN A C 1
ATOM 144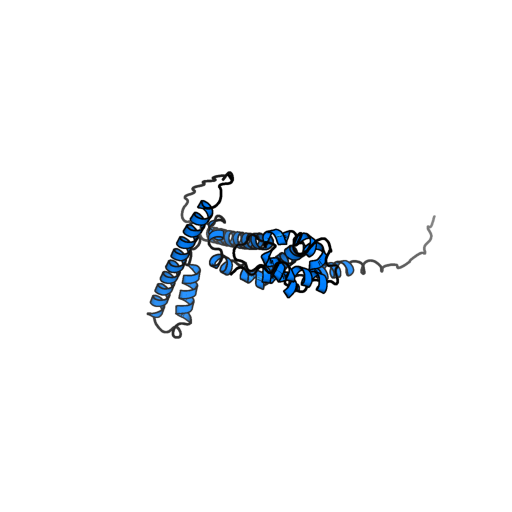6 O O . ASN A 1 184 ? -4.464 -3.601 33.720 1.00 47.81 184 ASN A O 1
ATOM 1450 N N . ALA A 1 185 ? -6.053 -2.686 34.957 1.00 49.59 185 ALA A N 1
ATOM 1451 C CA . ALA A 1 185 ? -6.423 -1.693 33.929 1.00 49.59 185 ALA A CA 1
ATOM 1452 C C . ALA A 1 185 ? -5.246 -0.877 33.333 1.00 49.59 185 ALA A C 1
ATOM 1454 O O . ALA A 1 185 ? -5.230 -0.608 32.141 1.00 49.59 185 ALA A O 1
ATOM 1455 N N . ALA A 1 186 ? -4.236 -0.502 34.130 1.00 48.56 186 ALA A N 1
ATOM 1456 C CA . ALA A 1 186 ? -3.083 0.263 33.625 1.00 48.56 186 ALA A CA 1
ATOM 1457 C C . ALA A 1 186 ? -2.044 -0.604 32.886 1.00 48.56 186 ALA A C 1
ATOM 1459 O O . ALA A 1 186 ? -1.345 -0.108 32.011 1.00 48.56 186 ALA A O 1
ATOM 1460 N N . ALA A 1 187 ? -1.938 -1.885 33.241 1.00 54.03 187 ALA A N 1
ATOM 1461 C CA . ALA A 1 187 ? -1.063 -2.838 32.558 1.00 54.03 187 ALA A CA 1
ATOM 1462 C C . ALA A 1 187 ? -1.758 -3.483 31.341 1.00 54.03 187 ALA A C 1
ATOM 1464 O O . ALA A 1 187 ? -1.089 -3.838 30.379 1.00 54.03 187 ALA A O 1
ATOM 1465 N N . GLU A 1 188 ? -3.092 -3.551 31.344 1.00 56.53 188 GLU A N 1
ATOM 1466 C CA . GLU A 1 188 ? -3.935 -3.854 30.181 1.00 56.53 188 GLU A CA 1
ATOM 1467 C C . GLU A 1 188 ? -3.884 -2.719 29.146 1.00 56.53 188 GLU A C 1
ATOM 1469 O O . GLU A 1 188 ? -3.796 -2.975 27.950 1.00 56.53 188 GLU A O 1
ATOM 1474 N N . GLU A 1 189 ? -3.891 -1.450 29.571 1.00 55.91 189 GLU A N 1
ATOM 1475 C CA . GLU A 1 189 ? -3.702 -0.317 28.651 1.00 55.91 189 GLU A CA 1
ATOM 1476 C C . GLU A 1 189 ? -2.319 -0.357 27.972 1.00 55.91 189 GLU A C 1
ATOM 1478 O O . GLU A 1 189 ? -2.236 -0.187 26.754 1.00 55.91 189 GLU A O 1
ATOM 1483 N N . GLU A 1 190 ? -1.253 -0.658 28.725 1.00 54.62 190 GLU A N 1
ATOM 1484 C CA . GLU A 1 190 ? 0.104 -0.820 28.178 1.00 54.62 190 GLU A CA 1
ATOM 1485 C C . GLU A 1 190 ? 0.167 -2.005 27.192 1.00 54.62 190 GLU A C 1
ATOM 1487 O O . GLU A 1 190 ? 0.701 -1.859 26.092 1.00 54.62 190 GLU A O 1
ATOM 1492 N N . SER A 1 191 ? -0.494 -3.132 27.495 1.00 71.75 191 SER A N 1
ATOM 1493 C CA . SER A 1 191 ? -0.569 -4.274 26.571 1.00 71.75 191 SER A CA 1
ATOM 1494 C C . SER A 1 191 ? -1.366 -3.966 25.298 1.00 71.75 191 SER A C 1
ATOM 1496 O O . SER A 1 191 ? -0.991 -4.396 24.207 1.00 71.75 191 SER A O 1
ATOM 1498 N N . VAL A 1 192 ? -2.442 -3.176 25.389 1.00 72.94 192 VAL A N 1
ATOM 1499 C CA . VAL A 1 192 ? -3.252 -2.780 24.222 1.00 72.94 192 VAL A CA 1
ATOM 1500 C C . VAL A 1 192 ? -2.476 -1.837 23.300 1.00 72.94 192 VAL A C 1
ATOM 1502 O O . VAL A 1 192 ? -2.544 -1.967 22.072 1.00 72.94 192 VAL A O 1
ATOM 1505 N N . GLU A 1 193 ? -1.718 -0.893 23.860 1.00 77.81 193 GLU A N 1
ATOM 1506 C CA . GLU A 1 193 ? -0.845 -0.006 23.086 1.00 77.81 193 GLU A CA 1
ATOM 1507 C C . GLU A 1 193 ? 0.295 -0.778 22.408 1.00 77.81 193 GLU A C 1
ATOM 1509 O O . GLU A 1 193 ? 0.583 -0.544 21.228 1.00 77.81 193 GLU A O 1
ATOM 1514 N N . GLU A 1 194 ? 0.885 -1.755 23.101 1.00 81.62 194 GLU A N 1
ATOM 1515 C CA . GLU A 1 194 ? 1.880 -2.667 22.533 1.00 81.62 194 GLU A CA 1
ATOM 1516 C C . GLU A 1 194 ? 1.299 -3.514 21.391 1.00 81.62 194 GLU A C 1
ATOM 1518 O O . GLU A 1 194 ? 1.905 -3.606 20.319 1.00 81.62 194 GLU A O 1
ATOM 1523 N N . HIS A 1 195 ? 0.095 -4.067 21.562 1.00 81.50 195 HIS A N 1
ATOM 1524 C CA . HIS A 1 195 ? -0.606 -4.837 20.529 1.00 81.50 195 HIS A CA 1
ATOM 1525 C C . HIS A 1 195 ? -0.914 -3.973 19.305 1.00 81.50 195 HIS A C 1
ATOM 1527 O O . HIS A 1 195 ? -0.691 -4.381 18.160 1.00 81.50 195 HIS A O 1
ATOM 1533 N N . ARG A 1 196 ? -1.366 -2.735 19.530 1.00 85.75 196 ARG A N 1
ATOM 1534 C CA . ARG A 1 196 ? -1.580 -1.751 18.468 1.00 85.75 196 ARG A CA 1
ATOM 1535 C C . ARG A 1 196 ? -0.292 -1.470 17.697 1.00 85.75 196 ARG A C 1
ATOM 1537 O O . ARG A 1 196 ? -0.307 -1.505 16.466 1.00 85.75 196 ARG A O 1
ATOM 1544 N N . ALA A 1 197 ? 0.811 -1.209 18.393 1.00 87.75 197 ALA A N 1
ATOM 1545 C CA . ALA A 1 197 ? 2.100 -0.945 17.761 1.00 87.75 197 ALA A CA 1
ATOM 1546 C C . ALA A 1 197 ? 2.614 -2.169 16.982 1.00 87.75 197 ALA A C 1
ATOM 1548 O O . ALA A 1 197 ? 3.115 -2.032 15.862 1.00 87.75 197 ALA A O 1
ATOM 1549 N N . ALA A 1 198 ? 2.443 -3.373 17.534 1.00 88.38 198 ALA A N 1
ATOM 1550 C CA . ALA A 1 198 ? 2.802 -4.623 16.875 1.00 88.38 198 ALA A CA 1
ATOM 1551 C C . ALA A 1 198 ? 1.993 -4.849 15.590 1.00 88.38 198 ALA A C 1
ATOM 1553 O O . ALA A 1 198 ? 2.563 -5.240 14.569 1.00 88.38 198 ALA A O 1
ATOM 1554 N N . PHE A 1 199 ? 0.695 -4.545 15.610 1.00 90.50 199 PHE A N 1
ATOM 1555 C CA . PHE A 1 199 ? -0.167 -4.624 14.435 1.00 90.50 199 PHE A CA 1
ATOM 1556 C C . PHE A 1 199 ? 0.201 -3.602 13.359 1.00 90.50 199 PHE A C 1
ATOM 1558 O O . PHE A 1 199 ? 0.342 -3.967 12.194 1.00 90.50 199 PHE A O 1
ATOM 1565 N N . GLU A 1 200 ? 0.413 -2.335 13.728 1.00 92.75 200 GLU A N 1
ATOM 1566 C CA . GLU A 1 200 ? 0.860 -1.311 12.776 1.00 92.75 200 GLU A CA 1
ATOM 1567 C C . GLU A 1 200 ? 2.205 -1.697 12.139 1.00 92.75 200 GLU A C 1
ATOM 1569 O O . GLU A 1 200 ? 2.402 -1.537 10.932 1.00 92.75 200 GLU A O 1
ATOM 1574 N N . ARG A 1 201 ? 3.124 -2.275 12.924 1.00 92.31 201 ARG A N 1
ATOM 1575 C CA . ARG A 1 201 ? 4.380 -2.830 12.410 1.00 92.31 201 ARG A CA 1
ATOM 1576 C C . ARG A 1 201 ? 4.132 -3.978 11.429 1.00 92.31 201 ARG A C 1
ATOM 1578 O O . ARG A 1 201 ? 4.693 -3.953 10.336 1.00 92.31 201 ARG A O 1
ATOM 1585 N N . LEU A 1 202 ? 3.271 -4.935 11.778 1.00 92.88 202 LEU A N 1
ATOM 1586 C CA . LEU A 1 202 ? 2.914 -6.065 10.914 1.00 92.88 202 LEU A CA 1
ATOM 1587 C C . LEU A 1 202 ? 2.317 -5.595 9.577 1.00 92.88 202 LEU A C 1
ATOM 1589 O O . LEU A 1 202 ? 2.679 -6.124 8.525 1.00 92.88 202 LEU A O 1
ATOM 1593 N N . LEU A 1 203 ? 1.439 -4.586 9.599 1.00 95.06 203 LEU A N 1
ATOM 1594 C CA . LEU A 1 203 ? 0.869 -3.986 8.389 1.00 95.06 203 LEU A CA 1
ATOM 1595 C C . LEU A 1 203 ? 1.952 -3.379 7.502 1.00 95.06 203 LEU A C 1
ATOM 1597 O O . LEU A 1 203 ? 1.993 -3.662 6.305 1.00 95.06 203 LEU A O 1
ATOM 1601 N N . ARG A 1 204 ? 2.856 -2.580 8.081 1.00 95.75 204 ARG A N 1
ATOM 1602 C CA . ARG A 1 204 ? 3.966 -1.963 7.338 1.00 95.75 204 ARG A CA 1
ATOM 1603 C C . ARG A 1 204 ? 4.903 -3.012 6.750 1.00 95.75 204 ARG A C 1
ATOM 1605 O O . ARG A 1 204 ? 5.314 -2.876 5.601 1.00 95.75 204 ARG A O 1
ATOM 1612 N N . GLU A 1 205 ? 5.212 -4.068 7.495 1.00 94.62 205 GLU A N 1
ATOM 1613 C CA . GLU A 1 205 ? 6.037 -5.174 7.010 1.00 94.62 205 GLU A CA 1
ATOM 1614 C C . GLU A 1 205 ? 5.369 -5.888 5.830 1.00 94.62 205 GLU A C 1
ATOM 1616 O O . GLU A 1 205 ? 5.960 -5.968 4.750 1.00 94.62 205 GLU A O 1
ATOM 1621 N N . ARG A 1 206 ? 4.116 -6.339 5.985 1.00 95.69 206 ARG A N 1
ATOM 1622 C CA . ARG A 1 206 ? 3.365 -6.989 4.895 1.00 95.69 206 ARG A CA 1
ATOM 1623 C C . ARG A 1 206 ? 3.220 -6.083 3.677 1.00 95.69 206 ARG A C 1
ATOM 1625 O O . ARG A 1 206 ? 3.376 -6.538 2.544 1.00 95.69 206 ARG A O 1
ATOM 1632 N N . PHE A 1 207 ? 2.996 -4.790 3.895 1.00 97.44 207 PHE A N 1
ATOM 1633 C CA . PHE A 1 207 ? 2.969 -3.804 2.826 1.00 97.44 207 PHE A CA 1
ATOM 1634 C C . PHE A 1 207 ? 4.306 -3.760 2.071 1.00 97.44 207 PHE A C 1
ATOM 1636 O O . PHE A 1 207 ? 4.334 -4.016 0.867 1.00 97.44 207 PHE A O 1
ATOM 1643 N N . VAL A 1 208 ? 5.433 -3.539 2.756 1.00 96.44 208 VAL A N 1
ATOM 1644 C CA . VAL A 1 208 ? 6.760 -3.472 2.116 1.00 96.44 208 VAL A CA 1
ATOM 1645 C C . VAL A 1 208 ? 7.071 -4.753 1.332 1.00 96.44 208 VAL A C 1
ATOM 1647 O O . VAL A 1 208 ? 7.578 -4.676 0.210 1.00 96.44 208 VAL A O 1
ATOM 1650 N N . TYR A 1 209 ? 6.695 -5.922 1.858 1.00 96.12 209 TYR A N 1
ATOM 1651 C CA . TYR A 1 209 ? 6.911 -7.218 1.205 1.00 96.12 209 TYR A CA 1
ATOM 1652 C C . TYR A 1 209 ? 5.868 -7.605 0.142 1.00 96.12 209 TYR A C 1
ATOM 1654 O O . TYR A 1 209 ? 6.022 -8.637 -0.515 1.00 96.12 209 TYR A O 1
ATOM 1662 N N . GLY A 1 210 ? 4.850 -6.778 -0.105 1.00 95.44 210 GLY A N 1
ATOM 1663 C CA . GLY A 1 210 ? 3.855 -7.051 -1.146 1.00 95.44 210 GLY A CA 1
ATOM 1664 C C . GLY A 1 210 ? 2.888 -8.178 -0.797 1.00 95.44 210 GLY A C 1
ATOM 1665 O O . GLY A 1 210 ? 2.424 -8.869 -1.700 1.00 95.44 210 GLY A O 1
ATOM 1666 N N . THR A 1 211 ? 2.662 -8.411 0.497 1.00 94.88 211 THR A N 1
ATOM 1667 C CA . THR A 1 211 ? 1.819 -9.484 1.049 1.00 94.88 211 THR A CA 1
ATOM 1668 C C . THR A 1 211 ? 0.633 -8.949 1.856 1.00 94.88 211 THR A C 1
ATOM 1670 O O . THR A 1 211 ? 0.025 -9.689 2.631 1.00 94.88 211 THR A O 1
ATOM 1673 N N . LEU A 1 212 ? 0.321 -7.659 1.715 1.00 94.56 212 LEU A N 1
ATOM 1674 C CA . LEU A 1 212 ? -0.894 -7.062 2.252 1.00 94.56 212 LEU A CA 1
ATOM 1675 C C . LEU A 1 212 ? -1.991 -7.175 1.193 1.00 94.56 212 LEU A C 1
ATOM 1677 O O . LEU A 1 212 ? -1.896 -6.570 0.127 1.00 94.56 212 LEU A O 1
ATOM 1681 N N . ASP A 1 213 ? -2.999 -7.991 1.476 1.00 88.94 213 ASP A N 1
ATOM 1682 C CA . ASP A 1 213 ? -4.074 -8.269 0.525 1.00 88.94 213 ASP A CA 1
ATOM 1683 C C . ASP A 1 213 ? -4.890 -7.005 0.218 1.00 88.94 213 ASP A C 1
ATOM 1685 O O . ASP A 1 213 ? -5.047 -6.136 1.074 1.00 88.94 213 ASP A O 1
ATOM 1689 N N . ASP A 1 214 ? -5.405 -6.903 -1.009 1.00 88.69 214 ASP A N 1
ATOM 1690 C CA . ASP A 1 214 ? -6.312 -5.837 -1.470 1.00 88.69 214 ASP A CA 1
ATOM 1691 C C . ASP A 1 214 ? -5.790 -4.385 -1.356 1.00 88.69 214 ASP A C 1
ATOM 1693 O O . ASP A 1 214 ? -6.535 -3.435 -1.596 1.00 88.69 214 ASP A O 1
ATOM 1697 N N . PHE A 1 215 ? -4.501 -4.181 -1.060 1.00 94.75 215 PHE A N 1
ATOM 1698 C CA . PHE A 1 215 ? -3.873 -2.860 -1.108 1.00 94.75 215 PHE A CA 1
ATOM 1699 C C . PHE A 1 215 ? -3.567 -2.437 -2.558 1.00 94.75 215 PHE A C 1
ATOM 1701 O O . PHE A 1 215 ? -3.044 -3.224 -3.352 1.00 94.75 215 PHE A O 1
ATOM 1708 N N . ASP A 1 216 ? -3.816 -1.168 -2.903 1.00 95.06 216 ASP A N 1
ATOM 1709 C CA . ASP A 1 216 ? -3.445 -0.599 -4.207 1.00 95.06 216 ASP A CA 1
ATOM 1710 C C . ASP A 1 216 ? -1.944 -0.275 -4.282 1.00 95.06 216 ASP A C 1
ATOM 1712 O O . ASP A 1 216 ? -1.497 0.863 -4.103 1.00 95.06 216 ASP A O 1
ATOM 1716 N N . TYR A 1 217 ? -1.150 -1.308 -4.556 1.00 96.31 217 TYR A N 1
ATOM 1717 C CA . TYR A 1 217 ? 0.298 -1.198 -4.710 1.00 96.31 217 TYR A CA 1
ATOM 1718 C C . TYR A 1 217 ? 0.727 -0.324 -5.886 1.00 96.31 217 TYR A C 1
ATOM 1720 O O . TYR A 1 217 ? 1.815 0.245 -5.847 1.00 96.31 217 TYR A O 1
ATOM 1728 N N . ASP A 1 218 ? -0.102 -0.185 -6.918 1.00 95.19 218 ASP A N 1
ATOM 1729 C CA . ASP A 1 218 ? 0.262 0.541 -8.135 1.00 95.19 218 ASP A CA 1
ATOM 1730 C C . ASP A 1 218 ? 0.399 2.046 -7.877 1.00 95.19 218 ASP A C 1
ATOM 1732 O O . ASP A 1 218 ? 1.231 2.709 -8.503 1.00 95.19 218 ASP A O 1
ATOM 1736 N N . SER A 1 219 ? -0.358 2.563 -6.903 1.00 93.88 219 SER A N 1
ATOM 1737 C CA . SER A 1 219 ? -0.266 3.949 -6.429 1.00 93.88 219 SER A CA 1
ATOM 1738 C C . SER A 1 219 ? 1.096 4.308 -5.813 1.00 93.88 219 SER A C 1
ATOM 1740 O O . SER A 1 219 ? 1.458 5.486 -5.767 1.00 93.88 219 SER A O 1
ATOM 1742 N N . VAL A 1 220 ? 1.864 3.305 -5.368 1.00 95.25 220 VAL A N 1
ATOM 1743 C CA . VAL A 1 220 ? 3.168 3.478 -4.710 1.00 95.25 220 VAL A CA 1
ATOM 1744 C C . VAL A 1 220 ? 4.306 2.946 -5.573 1.00 95.25 220 VAL A C 1
ATOM 1746 O O . VAL A 1 220 ? 5.271 3.662 -5.820 1.00 95.25 220 VAL A O 1
ATOM 1749 N N . ASP A 1 221 ? 4.193 1.712 -6.069 1.00 95.94 221 ASP A N 1
ATOM 1750 C CA . ASP A 1 221 ? 5.256 1.005 -6.793 1.00 95.94 221 ASP A CA 1
ATOM 1751 C C . ASP A 1 221 ? 5.736 1.752 -8.027 1.00 95.94 221 ASP A C 1
ATOM 1753 O O . ASP A 1 221 ? 6.916 1.677 -8.364 1.00 95.94 221 ASP A O 1
ATOM 1757 N N . TRP A 1 222 ? 4.825 2.447 -8.706 1.00 94.75 222 TRP A N 1
ATOM 1758 C CA . TRP A 1 222 ? 5.086 3.142 -9.961 1.00 94.75 222 TRP A CA 1
ATOM 1759 C C . TRP A 1 222 ? 5.194 4.658 -9.800 1.00 94.75 222 TRP A C 1
ATOM 1761 O O . TRP A 1 222 ? 5.482 5.336 -10.783 1.00 94.75 222 TRP A O 1
ATOM 1771 N N . ASN A 1 223 ? 4.969 5.182 -8.592 1.00 92.81 223 ASN A N 1
ATOM 1772 C CA . ASN A 1 223 ? 5.086 6.604 -8.299 1.00 92.81 223 ASN A CA 1
ATOM 1773 C C . ASN A 1 223 ? 6.543 6.945 -7.937 1.00 92.81 223 ASN A C 1
ATOM 1775 O O . ASN A 1 223 ? 7.077 6.478 -6.930 1.00 92.81 223 ASN A O 1
ATOM 1779 N N . ASP A 1 224 ? 7.172 7.750 -8.785 1.00 88.88 224 ASP A N 1
ATOM 1780 C CA . ASP A 1 224 ? 8.549 8.227 -8.662 1.00 88.88 224 ASP A CA 1
ATOM 1781 C C . ASP A 1 224 ? 8.725 9.316 -7.592 1.00 88.88 224 ASP A C 1
ATOM 1783 O O . ASP A 1 224 ? 9.843 9.551 -7.143 1.00 88.88 224 ASP A O 1
ATOM 1787 N N . GLU A 1 225 ? 7.647 9.915 -7.074 1.00 89.38 225 GLU A N 1
ATOM 1788 C CA . GLU A 1 225 ? 7.708 10.820 -5.912 1.00 89.38 225 GLU A CA 1
ATOM 1789 C C . GLU A 1 225 ? 8.320 10.137 -4.677 1.00 89.38 225 GLU A C 1
ATOM 1791 O O . GLU A 1 225 ? 8.908 10.796 -3.817 1.00 89.38 225 GLU A O 1
ATOM 1796 N N . TRP A 1 226 ? 8.221 8.806 -4.598 1.00 90.00 226 TRP A N 1
ATOM 1797 C CA . TRP A 1 226 ? 8.811 8.011 -3.525 1.00 90.00 226 TRP A CA 1
ATOM 1798 C C . TRP A 1 226 ? 10.271 7.613 -3.777 1.00 90.00 226 TRP A C 1
ATOM 1800 O O . TRP A 1 226 ? 10.858 6.965 -2.909 1.00 90.00 226 TRP A O 1
ATOM 1810 N N . ASP A 1 227 ? 10.874 7.989 -4.911 1.00 84.50 227 ASP A N 1
ATOM 1811 C CA . ASP A 1 227 ? 12.284 7.701 -5.207 1.00 84.50 227 ASP A CA 1
ATOM 1812 C C . ASP A 1 227 ? 13.262 8.607 -4.460 1.00 84.50 227 ASP A C 1
ATOM 1814 O O . ASP A 1 227 ? 14.425 8.242 -4.314 1.00 84.50 227 ASP A O 1
ATOM 1818 N N . SER A 1 228 ? 12.841 9.777 -3.963 1.00 67.44 228 SER A N 1
ATOM 1819 C CA . SER A 1 228 ? 13.814 10.734 -3.425 1.00 67.44 228 SER A CA 1
ATOM 1820 C C . SER A 1 228 ? 13.253 11.774 -2.453 1.00 67.44 228 SER A C 1
ATOM 1822 O O . SER A 1 228 ? 12.578 12.707 -2.877 1.00 67.44 228 SER A O 1
ATOM 1824 N N . ILE A 1 229 ? 13.688 11.670 -1.188 1.00 52.06 229 ILE A N 1
ATOM 1825 C CA . ILE A 1 229 ? 14.233 12.789 -0.379 1.00 52.06 229 ILE A CA 1
ATOM 1826 C C . ILE A 1 229 ? 15.422 12.270 0.465 1.00 52.06 229 ILE A C 1
ATOM 1828 O O . ILE A 1 229 ? 16.470 12.903 0.514 1.00 52.06 229 ILE A O 1
ATOM 1832 N N . ALA A 1 230 ? 15.323 11.068 1.047 1.00 51.56 230 ALA A N 1
ATOM 1833 C CA . ALA A 1 230 ? 16.314 10.565 2.007 1.00 51.56 230 ALA A CA 1
ATOM 1834 C C . ALA A 1 230 ? 17.699 10.212 1.422 1.00 51.56 230 ALA A C 1
ATOM 1836 O O . ALA A 1 230 ? 18.697 10.424 2.101 1.00 51.56 230 ALA A O 1
ATOM 1837 N N . GLU A 1 231 ? 17.800 9.693 0.193 1.00 51.22 231 GLU A N 1
ATOM 1838 C CA . GLU A 1 231 ? 19.110 9.375 -0.413 1.00 51.22 231 GLU A CA 1
ATOM 1839 C C . GLU A 1 231 ? 19.896 10.644 -0.783 1.00 51.22 231 GLU A C 1
ATOM 1841 O O . GLU A 1 231 ? 21.105 10.694 -0.573 1.00 51.22 231 GLU A O 1
ATOM 1846 N N . ARG A 1 232 ? 19.202 11.710 -1.207 1.00 51.66 232 ARG A N 1
ATOM 1847 C CA . ARG A 1 232 ? 19.810 13.016 -1.492 1.00 51.66 232 ARG A CA 1
ATOM 1848 C C . ARG A 1 232 ? 20.321 13.706 -0.224 1.00 51.66 232 ARG A C 1
ATOM 1850 O O . ARG A 1 232 ? 21.456 14.165 -0.204 1.00 51.66 232 ARG A O 1
ATOM 1857 N N . ASP A 1 233 ? 19.526 13.719 0.846 1.00 50.34 233 ASP A N 1
ATOM 1858 C CA . ASP A 1 233 ? 19.926 14.331 2.124 1.00 50.34 233 ASP A CA 1
ATOM 1859 C C . ASP A 1 233 ? 21.071 13.559 2.812 1.00 50.34 233 ASP A C 1
ATOM 1861 O O . ASP A 1 233 ? 21.868 14.136 3.557 1.00 50.34 233 ASP A O 1
ATOM 1865 N N . ASN A 1 234 ? 21.164 12.243 2.586 1.00 52.06 234 ASN A N 1
ATOM 1866 C CA . ASN A 1 234 ? 22.211 11.402 3.166 1.00 52.06 234 ASN A CA 1
ATOM 1867 C C . ASN A 1 234 ? 23.528 11.478 2.372 1.00 52.06 234 ASN A C 1
ATOM 1869 O O . ASN A 1 234 ? 24.593 11.402 2.981 1.00 52.06 234 ASN A O 1
ATOM 1873 N N . GLU A 1 235 ? 23.470 11.686 1.050 1.00 53.97 235 GLU A N 1
ATOM 1874 C CA . GLU A 1 235 ? 24.640 12.065 0.246 1.00 53.97 235 GLU A CA 1
ATOM 1875 C C . GLU A 1 235 ? 25.128 13.478 0.607 1.00 53.97 235 GLU A C 1
ATOM 1877 O O . GLU A 1 235 ? 26.308 13.636 0.907 1.00 53.97 235 GLU A O 1
ATOM 1882 N N . GLU A 1 236 ? 24.248 14.488 0.687 1.00 54.38 236 GLU A N 1
ATOM 1883 C CA . GLU A 1 236 ? 24.627 15.869 1.056 1.00 54.38 236 GLU A CA 1
ATO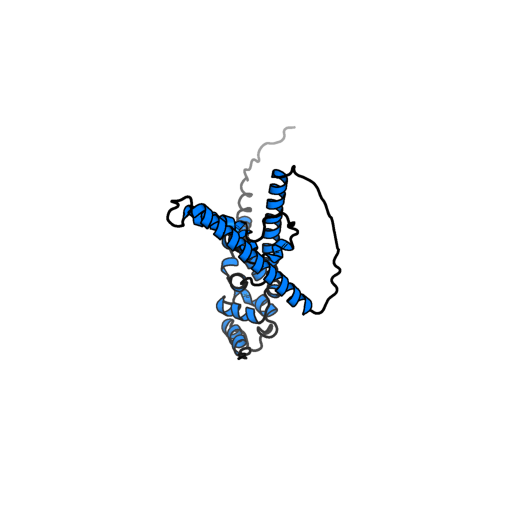M 1884 C C . GLU A 1 236 ? 25.292 15.934 2.454 1.00 54.38 236 GLU A C 1
ATOM 1886 O O . GLU A 1 236 ? 26.314 16.597 2.625 1.00 54.38 236 GLU A O 1
ATOM 1891 N N . ARG A 1 237 ? 24.822 15.146 3.434 1.00 58.28 237 ARG A N 1
ATOM 1892 C CA . ARG A 1 237 ? 25.470 15.016 4.759 1.00 58.28 237 ARG A CA 1
ATOM 1893 C C . ARG A 1 237 ? 26.845 14.350 4.747 1.00 58.28 237 ARG A C 1
ATOM 1895 O O . ARG A 1 237 ? 27.631 14.588 5.662 1.00 58.28 237 ARG A O 1
ATOM 1902 N N . TRP A 1 238 ? 27.115 13.481 3.777 1.00 56.88 238 TRP A N 1
ATOM 1903 C CA . TRP A 1 238 ? 28.414 12.822 3.635 1.00 56.88 238 TRP A CA 1
ATOM 1904 C C . TRP A 1 238 ? 29.458 13.753 3.006 1.00 56.88 238 TRP A C 1
ATOM 1906 O O . TRP A 1 238 ? 30.640 13.604 3.293 1.00 56.88 238 TRP A O 1
ATOM 1916 N N . PHE A 1 239 ? 29.026 14.729 2.199 1.00 54.25 239 PHE A N 1
ATOM 1917 C CA . PHE A 1 239 ? 29.907 15.734 1.596 1.00 54.25 239 PHE A CA 1
ATOM 1918 C C . PHE A 1 239 ? 30.179 16.944 2.506 1.00 54.25 239 PHE A C 1
ATOM 1920 O O . PHE A 1 239 ? 31.267 17.504 2.428 1.00 54.25 239 PHE A O 1
ATOM 1927 N N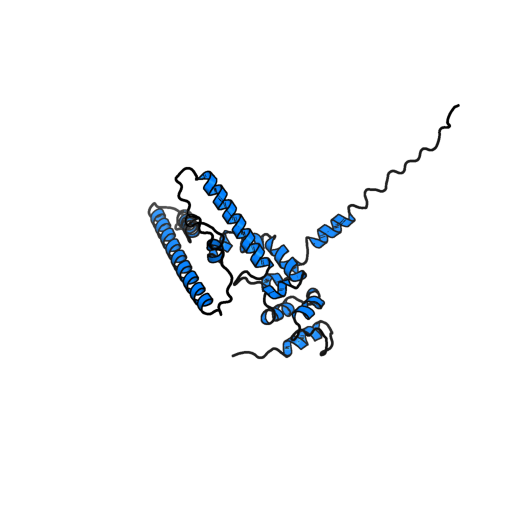 . ASP A 1 240 ? 29.258 17.308 3.405 1.00 59.62 240 ASP A N 1
ATOM 1928 C CA . ASP A 1 240 ? 29.459 18.420 4.356 1.00 59.62 240 ASP A CA 1
ATOM 1929 C C . ASP A 1 240 ? 30.374 18.068 5.551 1.00 59.62 240 ASP A C 1
ATOM 1931 O O . ASP A 1 240 ? 30.812 18.957 6.277 1.00 59.62 240 ASP A O 1
ATOM 1935 N N . ALA A 1 241 ? 30.666 16.784 5.792 1.00 57.62 241 ALA A N 1
ATOM 1936 C CA . ALA A 1 241 ? 31.446 16.342 6.954 1.00 57.62 241 ALA A CA 1
ATOM 1937 C C . ALA A 1 241 ? 32.975 16.334 6.740 1.00 57.62 241 ALA A C 1
ATOM 1939 O O . ALA A 1 241 ? 33.705 16.176 7.716 1.00 57.62 241 ALA A O 1
ATOM 1940 N N . ASP A 1 242 ? 33.456 16.501 5.502 1.00 55.28 242 ASP A N 1
ATOM 1941 C CA . ASP A 1 242 ? 34.886 16.399 5.150 1.00 55.28 242 ASP A CA 1
ATOM 1942 C C . ASP A 1 242 ? 35.586 17.766 4.966 1.00 55.28 242 ASP A C 1
ATOM 1944 O O . ASP A 1 242 ? 36.800 17.804 4.779 1.00 55.28 242 ASP A O 1
ATOM 1948 N N . ASP A 1 243 ? 34.863 18.894 5.041 1.00 52.22 243 ASP A N 1
ATOM 1949 C CA . ASP A 1 243 ? 35.419 20.238 4.759 1.00 52.22 243 ASP A CA 1
ATOM 1950 C C . ASP A 1 243 ? 35.831 21.031 6.026 1.00 52.22 243 ASP A C 1
ATOM 1952 O O . ASP A 1 243 ? 36.342 22.148 5.927 1.00 52.22 243 ASP A O 1
ATOM 1956 N N . ASP A 1 244 ? 35.661 20.454 7.226 1.00 52.00 244 ASP A N 1
ATOM 1957 C CA . ASP A 1 244 ? 35.919 21.122 8.520 1.00 52.00 244 ASP A CA 1
ATOM 1958 C C . ASP A 1 244 ? 37.217 20.672 9.237 1.00 52.00 244 ASP A C 1
ATOM 1960 O O . ASP A 1 244 ? 37.492 21.137 10.346 1.00 52.00 244 ASP A O 1
ATOM 1964 N N . ASP A 1 245 ? 38.049 19.813 8.629 1.00 51.56 245 ASP A N 1
ATOM 1965 C CA . ASP A 1 245 ? 39.233 19.221 9.295 1.00 51.56 245 ASP A CA 1
ATOM 1966 C C . ASP A 1 245 ? 40.592 19.613 8.674 1.00 51.56 245 ASP A C 1
ATOM 1968 O O . ASP A 1 245 ? 41.587 18.907 8.841 1.00 51.56 245 ASP A O 1
ATOM 1972 N N . ASP A 1 246 ? 40.673 20.751 7.966 1.00 52.41 246 ASP A N 1
ATOM 1973 C CA . ASP A 1 246 ? 41.932 21.170 7.321 1.00 52.41 246 ASP A CA 1
ATOM 1974 C C . ASP A 1 246 ? 42.249 22.676 7.396 1.00 52.41 246 ASP A C 1
ATOM 1976 O O . ASP A 1 246 ? 42.669 23.283 6.415 1.00 52.41 246 ASP A O 1
ATOM 1980 N N . MET A 1 247 ? 42.106 23.313 8.571 1.00 50.44 247 MET A N 1
ATOM 1981 C CA . MET A 1 247 ? 42.758 24.612 8.841 1.00 50.44 247 MET A CA 1
ATOM 1982 C C . MET A 1 247 ? 43.147 24.838 10.313 1.00 50.44 247 MET A C 1
ATOM 1984 O O . MET A 1 247 ? 42.575 25.680 10.999 1.00 50.44 247 MET A O 1
ATOM 1988 N N . VAL A 1 248 ? 44.230 24.193 10.769 1.00 46.81 248 VAL A N 1
ATOM 1989 C CA . VAL A 1 248 ? 45.132 24.814 11.764 1.00 46.81 248 VAL A CA 1
ATOM 1990 C C . VAL A 1 248 ? 46.598 24.456 11.479 1.00 46.81 248 VAL A C 1
ATOM 1992 O O . VAL A 1 248 ? 47.242 23.688 12.190 1.00 46.81 248 VAL A O 1
ATOM 1995 N N . VAL A 1 249 ? 47.162 25.037 10.420 1.00 51.12 249 VAL A N 1
ATOM 1996 C CA . VAL A 1 249 ? 48.617 25.206 10.306 1.00 51.12 249 VAL A CA 1
ATOM 1997 C C . VAL A 1 249 ? 48.970 26.605 10.783 1.00 51.12 249 VAL A C 1
ATOM 1999 O O . VAL A 1 249 ? 48.890 27.553 10.011 1.00 51.12 249 VAL A O 1
ATOM 2002 N N . ASP A 1 250 ? 49.415 26.720 12.035 1.00 49.16 250 ASP A N 1
ATOM 2003 C CA . ASP A 1 250 ? 50.270 27.834 12.432 1.00 49.16 250 ASP A CA 1
ATOM 2004 C C . ASP A 1 250 ? 51.601 27.322 12.985 1.00 49.16 250 ASP A C 1
ATOM 2006 O O . ASP A 1 250 ? 51.710 26.527 13.918 1.00 49.16 250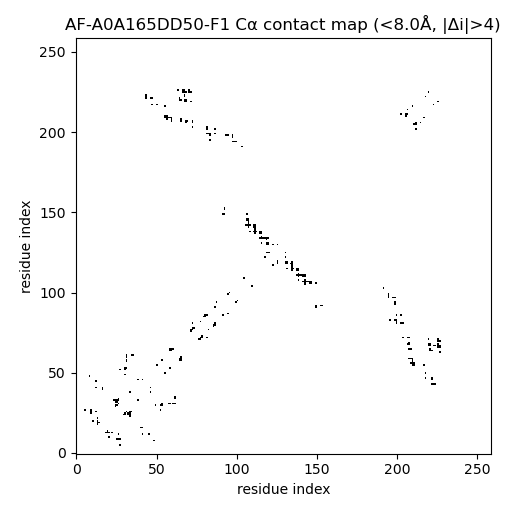 ASP A O 1
ATOM 2010 N N . ILE A 1 251 ? 52.622 27.773 12.274 1.00 52.91 251 ILE A N 1
ATOM 2011 C CA . ILE A 1 251 ? 54.037 27.478 12.372 1.00 52.91 251 ILE A CA 1
ATOM 2012 C C . ILE A 1 251 ? 54.609 28.240 13.569 1.00 52.91 251 ILE A C 1
ATOM 2014 O O . ILE A 1 251 ? 54.525 29.463 13.591 1.00 52.91 251 ILE A O 1
ATOM 2018 N N . ASP A 1 252 ? 55.333 27.568 14.468 1.00 44.69 252 ASP A N 1
ATOM 2019 C CA . ASP A 1 252 ? 56.454 28.235 15.136 1.00 44.69 252 ASP A CA 1
ATOM 2020 C C . ASP A 1 252 ? 57.685 27.325 15.244 1.00 44.69 252 ASP A C 1
ATOM 2022 O O . ASP A 1 252 ? 57.807 26.432 16.085 1.00 44.69 252 ASP A O 1
ATOM 2026 N N . ARG A 1 253 ? 58.614 27.557 14.313 1.00 51.12 253 ARG A N 1
ATOM 2027 C CA . ARG A 1 253 ? 60.009 27.131 14.390 1.00 51.12 253 ARG A CA 1
ATOM 2028 C C . ARG A 1 253 ? 60.823 28.328 14.880 1.00 51.12 253 ARG A C 1
ATOM 2030 O O . ARG A 1 253 ? 61.285 29.102 14.048 1.00 51.12 253 ARG A O 1
ATOM 2037 N N . SER A 1 254 ? 61.123 28.410 16.174 1.00 52.12 254 SER A N 1
ATOM 2038 C CA . SER A 1 254 ? 62.411 28.943 16.649 1.00 52.12 254 SER A CA 1
ATOM 2039 C C . SER A 1 254 ? 62.621 28.703 18.149 1.00 52.12 254 SER A C 1
ATOM 2041 O O . SER A 1 254 ? 61.751 28.994 18.958 1.00 52.12 254 SER A O 1
ATOM 2043 N N . GLY A 1 255 ? 63.798 28.193 18.534 1.00 41.75 255 GLY A N 1
ATOM 2044 C CA . GLY A 1 255 ? 64.221 28.144 19.940 1.00 41.75 255 GLY A CA 1
ATOM 2045 C C . GLY A 1 255 ? 65.118 26.958 20.285 1.00 41.75 255 GLY A C 1
ATOM 2046 O O . GLY A 1 255 ? 64.646 25.924 20.728 1.00 41.75 255 GLY A O 1
ATOM 2047 N N . THR A 1 256 ? 66.415 27.128 20.051 1.00 51.31 256 THR A N 1
ATOM 2048 C CA . THR A 1 256 ? 67.562 26.249 20.355 1.00 51.31 256 THR A CA 1
ATOM 2049 C C . THR A 1 256 ? 67.545 25.514 21.711 1.00 51.31 256 THR A C 1
ATOM 2051 O O . THR A 1 256 ? 67.124 26.109 22.701 1.00 51.31 256 THR A O 1
ATOM 2054 N N . PRO A 1 257 ? 68.117 24.292 21.802 1.00 52.34 257 PRO A N 1
ATOM 2055 C CA . PRO A 1 257 ? 68.386 23.632 23.076 1.00 52.34 257 PRO A CA 1
ATOM 2056 C C . PRO A 1 257 ? 69.688 24.163 23.693 1.00 52.34 257 PRO A C 1
ATOM 2058 O O . PRO A 1 257 ? 70.728 24.178 23.031 1.00 52.34 257 PRO A O 1
ATOM 2061 N N . ASP A 1 258 ? 69.611 24.600 24.949 1.00 52.34 258 ASP A N 1
ATOM 2062 C CA . ASP A 1 258 ? 70.776 24.946 25.766 1.00 52.34 258 ASP A CA 1
ATOM 2063 C C . ASP A 1 258 ? 71.333 23.685 26.453 1.00 52.34 258 ASP A C 1
ATOM 2065 O O . ASP A 1 258 ? 70.584 22.744 26.734 1.00 52.34 258 ASP A O 1
ATOM 2069 N N . TYR A 1 259 ? 72.654 23.672 26.637 1.00 52.69 259 TYR A N 1
ATOM 2070 C CA . TYR A 1 259 ? 73.480 22.549 27.113 1.00 52.69 259 TYR A CA 1
ATOM 2071 C C . TYR A 1 259 ? 73.221 22.129 28.567 1.00 52.69 259 TYR A C 1
ATOM 2073 O O . TYR A 1 259 ? 72.970 23.015 29.415 1.00 52.69 259 TYR A O 1
#

Sequence (259 aa):
MPVTGSGDDSERFLKYLDLPDDYEPSPTRAPLDFLRAHLYQLPQHLAVYFSSSVAPRERTALPIVRNRRLNYAQSPAGSTALGYSAGRAEWPLLWEQSGSTRDDVKPGELSGQDERAWANANFMGGQGGELGRLGGLLSEYEAEREAERMRALRRDRAVRESMMPQVEEEEDESDEEDDATDANAAAEEESVEEHRAAFERLLRERFVYGTLDDFDYDSVDWNDEWDSIAERDNEERWFDADDDDDMVVDIDRSGTPDY

Secondary structure (DSSP, 8-state):
-----TTHHHHHHHHHTT--TT-SS-TTTSHHHHHHHHTTTS-HHHHGGGGGTS-HHHHTTSHHHHHHHHHHHHSHHHHHHTSHHHHHHH-HHHHHHTT--TTS--TTHHHHHHHHHHHHHTGGGG--HHHHHHHHHHHHHHHHHHHHHHHHHHHHHHHHHHHS-----------------S--HHHHHHHHHHHHHHHHHHHHHHHHHT-STT--THHHHT-GGGG-SHHHHHHHHHHTTSSSS--------------

InterPro domains:
  IPR018613 Ccdc97-like [PTHR31840] (40-246)
  IPR040233 CCD97-like, C-terminal [PF09747] (148-242)

Solvent-accessible surface area (backbone atoms only — not comparable to full-atom values): 15492 Å² total; per-residue (Å²): 134,88,81,90,55,79,71,65,57,45,54,52,56,27,59,73,71,73,45,60,97,84,47,80,60,32,64,78,84,33,41,68,60,26,42,69,76,41,50,93,77,51,54,44,85,65,49,57,62,47,60,85,80,45,53,61,42,62,46,40,79,31,66,67,34,31,45,13,36,49,46,40,52,71,32,76,67,26,45,52,63,42,20,60,71,45,33,53,72,77,41,45,69,59,49,59,68,68,67,57,54,97,84,58,75,58,67,28,48,66,60,10,49,52,47,22,50,45,33,43,58,63,49,81,71,48,76,52,82,65,40,57,54,49,16,49,52,48,15,54,51,40,22,50,51,38,45,52,52,50,55,49,51,54,51,52,49,54,51,55,56,73,71,48,83,86,70,90,70,87,77,84,83,81,86,78,88,82,90,81,82,97,80,47,72,75,62,49,50,52,50,51,52,50,50,47,52,52,46,28,49,51,46,45,49,29,47,42,53,35,68,47,81,95,60,76,54,66,76,41,59,42,38,66,80,39,72,63,63,66,67,60,57,53,50,54,55,62,61,66,67,71,78,80,82,83,82,85,87,80,87,83,91,83,82,82,88,81,134

Mean predicted aligned error: 14.57 Å

Radius of gyration: 28.37 Å; Cα contacts (8 Å, |Δi|>4): 184; chains: 1; bounding box: 107×58×70 Å

pLDDT: mean 76.22, std 19.42, range [30.25, 97.44]

Organism: NCBI:txid1314781

Foldseek 3Di:
DDPPPLPVLQCVVCVQVVHDSPDPPGCRPCVQVVCLVCLVVDALVSVLVCCVVAALLRLLVRVLLLLLLLLCCPDPNVCVCLALVVCCVPPVVLLVVLPPDPPQQQQLQVVLVVQLVCQCPPPPRNDDPVSNVVSVVSSVVSSVVRVVVVVVVVVVVVVVVVPDDDDDDPDDDDDDDDDDDDDDPVVVVVVNVVSSVSSSVVSSVCSSSSNDPPDPSSVRSSDCVSNDDVVVVVVVVVVVVPPPPPDDDDDDDDDDDDD